Protein 4PN8 (pdb70)

Sequence (299 aa):
GKIEQILQKIEKILQKIEWILQKIEQILQGGKIEQILQKIEKILQKIEWILQKIEQILQGGKIEQILQKIEKILQKIEWILQKIEQILQGGKIEQILQKIEKILQKIEWILQKIEQILQGGKIEQILQKIEKILQQKIEWWILQKIEQILQGGKIEQILQKIEKILQKIEWILQKIEQILQGGKIEQILQKIEKILQKIEWILQKIEQILQGGKIEQILQKIEKILQKIEWILQKIEQILQGGKIEQILQKIEKILQKIEWILQKIEQILQGKIEQILQKIEKILQKIEWILQKIEQILQG

Structure (mmCIF, N/CA/C/O backbone):
data_4PN8
#
_entry.id   4PN8
#
_cell.length_a   57.500
_cell.length_b   55.580
_cell.length_c   61.400
_cell.angle_alpha   90.00
_cell.angle_beta   106.74
_cell.angle_gamma   90.00
#
_symmetry.space_group_name_H-M   'P 1 21 1'
#
loop_
_entity.id
_entity.type
_entity.pdbx_description
1 polymer CC-Pent
2 water water
#
loop_
_atom_site.group_PDB
_atom_site.id
_atom_site.type_symbol
_atom_site.label_atom_id
_atom_site.label_alt_id
_atom_site.label_comp_id
_atom_site.label_asym_id
_atom_site.label_entity_id
_atom_site.label_seq_id
_atom_site.pdbx_PDB_ins_code
_atom_site.Cartn_x
_atom_site.Cartn_y
_atom_site.Cartn_z
_atom_site.occupancy
_atom_site.B_iso_or_equiv
_atom_site.auth_seq_id
_atom_site.auth_comp_id
_atom_site.auth_asym_id
_atom_site.auth_atom_id
_atom_site.pdbx_PDB_model_num
ATOM 4 N N . GLY A 1 2 ? 31.464 8.860 56.742 1.00 27.44 1 GLY A N 1
ATOM 5 C CA . GLY A 1 2 ? 32.230 10.030 57.140 1.00 23.35 1 GLY A CA 1
ATOM 6 C C . GLY A 1 2 ? 31.853 10.473 58.543 1.00 27.39 1 GLY A C 1
ATOM 7 O O . GLY A 1 2 ? 32.722 10.677 59.401 1.00 25.61 1 GLY A O 1
ATOM 8 N N . LYS A 1 3 ? 30.550 10.622 58.767 1.00 21.68 2 LYS A N 1
ATOM 9 C CA . LYS A 1 3 ? 30.015 10.984 60.073 1.00 25.46 2 LYS A CA 1
ATOM 10 C C . LYS A 1 3 ? 30.347 9.910 61.112 1.00 25.12 2 LYS A C 1
ATOM 11 O O . LYS A 1 3 ? 30.658 10.224 62.257 1.00 20.38 2 LYS A O 1
ATOM 17 N N . ILE A 1 4 ? 30.286 8.646 60.706 1.00 21.69 3 ILE A N 1
ATOM 18 C CA . ILE A 1 4 ? 30.628 7.541 61.604 1.00 22.05 3 ILE A CA 1
ATOM 19 C C . ILE A 1 4 ? 32.067 7.663 62.102 1.00 21.96 3 ILE A C 1
ATOM 20 O O . ILE A 1 4 ? 32.325 7.538 63.308 1.00 19.86 3 ILE A O 1
ATOM 25 N N . GLU A 1 5 ? 32.999 7.931 61.190 1.00 21.37 4 GLU A N 1
ATOM 26 C CA . GLU A 1 5 ? 34.392 8.146 61.579 1.00 24.51 4 GLU A CA 1
ATOM 27 C C . GLU A 1 5 ? 34.511 9.290 62.574 1.00 22.08 4 GLU A C 1
ATOM 28 O O . GLU A 1 5 ? 35.242 9.188 63.557 1.00 22.58 4 GLU A O 1
ATOM 34 N N . GLN A 1 6 ? 33.804 10.384 62.312 1.00 23.06 5 GLN A N 1
ATOM 35 C CA . GLN A 1 6 ? 33.873 11.546 63.192 1.00 25.64 5 GLN A CA 1
ATOM 36 C C . GLN A 1 6 ? 33.338 11.214 64.584 1.00 22.81 5 GLN A C 1
ATOM 37 O O . GLN A 1 6 ? 33.925 11.608 65.589 1.00 21.39 5 GLN A O 1
ATOM 43 N N . ILE A 1 7 ? 32.220 10.498 64.645 1.00 16.59 6 ILE A N 1
ATOM 44 C CA . ILE A 1 7 ? 31.661 10.117 65.932 1.00 16.64 6 ILE A CA 1
ATOM 45 C C . ILE A 1 7 ? 32.602 9.174 66.697 1.00 18.21 6 ILE A C 1
ATOM 46 O O . ILE A 1 7 ? 32.799 9.326 67.903 1.00 16.96 6 ILE A O 1
ATOM 51 N N . LEU A 1 8 ? 33.198 8.209 66.002 1.00 14.24 7 LEU A N 1
ATOM 52 C CA . LEU A 1 8 ? 34.127 7.295 66.651 1.00 16.81 7 LEU A CA 1
ATOM 53 C C . LEU A 1 8 ? 35.358 8.022 67.184 1.00 19.06 7 LEU A C 1
ATOM 54 O O . LEU A 1 8 ? 35.880 7.666 68.237 1.00 19.29 7 LEU A O 1
ATOM 59 N N . GLN A 1 9 ? 35.835 9.034 66.458 1.00 16.20 8 GLN A N 1
ATOM 60 C CA . GLN A 1 9 ? 37.001 9.788 66.929 1.00 19.38 8 GLN A CA 1
ATOM 61 C C . GLN A 1 9 ? 36.678 10.623 68.181 1.00 17.43 8 GLN A C 1
ATOM 62 O O . GLN A 1 9 ? 37.537 10.814 69.030 1.00 17.68 8 GLN A O 1
ATOM 68 N N . LYS A 1 10 ? 35.439 11.102 68.293 1.00 17.00 9 LYS A N 1
ATOM 69 C CA . LYS A 1 10 ? 34.984 11.777 69.509 1.00 19.63 9 LYS A CA 1
ATOM 70 C C . LYS A 1 10 ? 34.899 10.798 70.690 1.00 19.43 9 LYS A C 1
ATOM 71 O O . LYS A 1 10 ? 35.290 11.125 71.811 1.00 16.46 9 LYS A O 1
ATOM 77 N N . ILE A 1 11 ? 34.386 9.598 70.429 1.00 15.75 10 ILE A N 1
ATOM 78 C CA . ILE A 1 11 ? 34.328 8.554 71.446 1.00 15.40 10 ILE A CA 1
ATOM 79 C C . ILE A 1 11 ? 35.745 8.215 71.932 1.00 15.08 10 ILE A C 1
ATOM 80 O O . ILE A 1 11 ? 35.999 8.139 73.138 1.00 13.01 10 ILE A O 1
ATOM 85 N N . GLU A 1 12 ? 36.670 8.027 70.989 1.00 17.73 11 GLU A N 1
ATOM 86 C CA . GLU A 1 12 ? 38.055 7.732 71.336 1.00 16.18 11 GLU A CA 1
ATOM 87 C C . GLU A 1 12 ? 38.640 8.816 72.230 1.00 17.09 11 GLU A C 1
ATOM 88 O O . GLU A 1 12 ? 39.354 8.512 73.189 1.00 15.69 11 GLU A O 1
ATOM 94 N N . LYS A 1 13 ? 38.332 10.076 71.914 1.00 17.41 12 LYS A N 1
ATOM 95 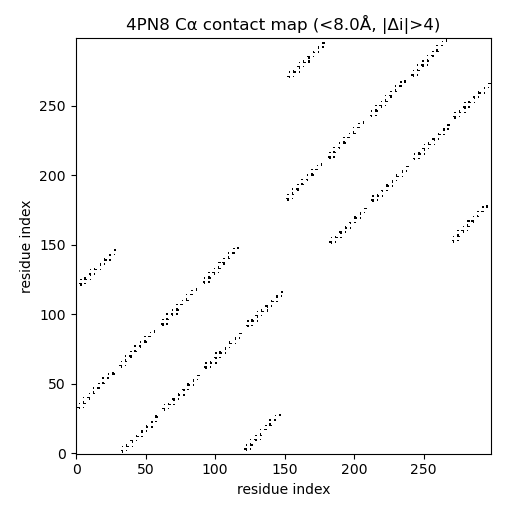C CA . LYS A 1 13 ? 38.813 11.213 72.694 1.00 19.31 12 LYS A CA 1
ATOM 96 C C . LYS A 1 13 ? 38.266 11.219 74.125 1.00 17.61 12 LYS A C 1
ATOM 97 O O . LYS A 1 13 ? 39.022 11.470 75.071 1.00 19.98 12 LYS A O 1
ATOM 103 N N . ILE A 1 14 ? 36.972 10.938 74.289 1.00 13.13 13 ILE A N 1
ATOM 104 C CA . ILE A 1 14 ? 36.367 10.921 75.631 1.00 12.35 13 ILE A CA 1
ATOM 105 C C . ILE A 1 14 ? 36.966 9.791 76.451 1.00 10.41 13 ILE A C 1
ATOM 106 O O . ILE A 1 14 ? 37.220 9.958 77.646 1.00 13.47 13 ILE A O 1
ATOM 111 N N . LEU A 1 15 ? 37.172 8.635 75.810 1.00 10.88 14 LEU A N 1
ATOM 112 C CA . LEU A 1 15 ? 37.795 7.478 76.455 1.00 12.16 14 LEU A CA 1
ATOM 113 C C . LEU A 1 15 ? 39.210 7.813 76.934 1.00 13.44 14 LEU A C 1
ATOM 114 O O . LEU A 1 15 ? 39.602 7.440 78.049 1.00 13.43 14 LEU A O 1
ATOM 119 N N . GLN A 1 16 ? 39.963 8.536 76.105 1.00 14.48 15 GLN A N 1
ATOM 120 C CA . GLN A 1 16 ? 41.271 9.063 76.503 1.00 17.35 15 GLN A CA 1
ATOM 121 C C . GLN A 1 16 ? 41.147 9.941 77.748 1.00 11.81 15 GLN A C 1
ATOM 122 O O . GLN A 1 16 ? 41.890 9.758 78.708 1.00 16.51 15 GLN A O 1
ATOM 128 N N . LYS A 1 17 ? 40.189 10.864 77.748 1.00 13.62 16 LYS A N 1
ATOM 129 C CA . LYS A 1 17 ? 39.932 11.673 78.948 1.00 20.05 16 LYS A CA 1
ATOM 130 C C . LYS A 1 17 ? 39.576 10.826 80.174 1.00 19.27 16 LYS A C 1
ATOM 131 O O . LYS A 1 17 ? 40.071 11.080 81.281 1.00 13.53 16 LYS A O 1
ATOM 137 N N . ILE A 1 18 ? 38.683 9.852 79.981 1.00 16.36 17 ILE A N 1
ATOM 138 C CA . ILE A 1 18 ? 38.306 8.917 81.047 1.00 12.52 17 ILE A CA 1
ATOM 139 C C . ILE A 1 18 ? 39.524 8.173 81.615 1.00 12.73 17 ILE A C 1
ATOM 140 O O . ILE A 1 18 ? 39.668 8.023 82.827 1.00 12.78 17 ILE A O 1
ATOM 145 N N . GLU A 1 19 ? 40.414 7.725 80.742 1.00 9.97 18 GLU A N 1
ATOM 146 C CA . GLU A 1 19 ? 41.588 6.982 81.186 1.00 12.18 18 GLU A CA 1
ATOM 147 C C . GLU A 1 19 ? 42.501 7.829 82.067 1.00 17.02 18 GLU A C 1
ATOM 148 O O . GLU A 1 19 ? 43.031 7.339 83.053 1.00 13.24 18 GLU A O 1
ATOM 154 N N . TRP A 1 20 ? 42.682 9.092 81.698 1.00 15.61 19 TRP A N 1
ATOM 155 C CA . TRP A 1 20 ? 43.495 10.025 82.483 1.00 15.62 19 TRP A CA 1
ATOM 156 C C . TRP A 1 20 ? 42.900 10.263 83.865 1.00 14.20 19 TRP A C 1
ATOM 157 O O . TRP A 1 20 ? 43.613 10.284 84.866 1.00 14.68 19 TRP A O 1
ATOM 168 N N . ILE A 1 21 ? 41.593 10.468 83.925 1.00 12.66 20 ILE A N 1
ATOM 169 C CA . ILE A 1 21 ? 40.946 10.649 85.211 1.00 13.98 20 ILE A CA 1
ATOM 170 C C . ILE A 1 21 ? 41.164 9.407 86.068 1.00 13.26 20 ILE A C 1
ATOM 171 O O . ILE A 1 21 ? 41.484 9.518 87.250 1.00 13.32 20 ILE A O 1
ATOM 176 N N . LEU A 1 22 ? 41.002 8.227 85.466 1.00 15.05 21 LEU A N 1
ATOM 177 C CA . LEU A 1 22 ? 41.129 6.970 86.194 1.00 13.39 21 LEU A CA 1
ATOM 178 C C . LEU A 1 22 ? 42.539 6.791 86.710 1.00 14.34 21 LEU A C 1
ATOM 179 O O . LEU A 1 22 ? 42.739 6.289 87.830 1.00 18.30 21 LEU A O 1
ATOM 184 N N . GLN A 1 23 ? 43.518 7.214 85.910 1.00 16.20 22 GLN A N 1
ATOM 185 C CA . GLN A 1 23 ? 44.910 7.187 86.348 1.00 19.99 22 GLN A CA 1
ATOM 186 C C . GLN A 1 23 ? 45.121 8.064 87.573 1.00 17.72 22 GLN A C 1
ATOM 187 O O . GLN A 1 23 ? 45.818 7.676 88.495 1.00 18.79 22 GLN A O 1
ATOM 193 N N . LYS A 1 24 ? 44.502 9.239 87.597 1.00 16.90 23 LYS A N 1
ATOM 194 C CA . LYS A 1 24 ? 44.633 10.115 88.759 1.00 15.60 23 LYS A CA 1
ATOM 195 C C . LYS A 1 24 ? 43.963 9.503 89.990 1.00 19.40 23 LYS A C 1
ATOM 196 O O . LYS A 1 24 ? 44.523 9.509 91.093 1.00 21.41 23 LYS A O 1
ATOM 202 N N . ILE A 1 25 ? 42.764 8.965 89.795 1.00 12.81 24 ILE A N 1
ATOM 203 C CA . ILE A 1 25 ? 42.018 8.328 90.873 1.00 14.11 24 ILE A CA 1
ATOM 204 C C . ILE A 1 25 ? 42.811 7.181 91.482 1.00 16.34 24 ILE A C 1
ATOM 205 O O . ILE A 1 25 ? 42.892 7.033 92.707 1.00 16.51 24 ILE A O 1
ATOM 210 N N . GLU A 1 26 ? 43.409 6.371 90.620 1.00 15.85 25 GLU A N 1
ATOM 211 C CA . GLU A 1 26 ? 44.185 5.242 91.087 1.00 18.06 25 GLU A CA 1
ATOM 212 C C . GLU A 1 26 ? 45.367 5.732 91.918 1.00 25.20 25 GLU A C 1
ATOM 213 O O . GLU A 1 26 ? 45.681 5.157 92.963 1.00 27.06 25 GLU A O 1
ATOM 219 N N . GLN A 1 27 ? 46.006 6.810 91.474 1.00 21.63 26 GLN A N 1
ATOM 220 C CA . GLN A 1 27 ? 47.127 7.373 92.227 1.00 24.85 26 GLN A CA 1
ATOM 221 C C . GLN A 1 27 ? 46.689 7.937 93.568 1.00 26.31 26 GLN A C 1
ATOM 222 O O . GLN A 1 27 ? 47.390 7.773 94.564 1.00 27.14 26 GLN A O 1
ATOM 228 N N . ILE A 1 28 ? 45.542 8.611 93.593 1.00 23.40 27 ILE A N 1
ATOM 229 C CA . ILE A 1 28 ? 44.985 9.122 94.845 1.00 21.73 27 ILE A CA 1
ATOM 230 C C . ILE A 1 28 ? 44.749 7.979 95.833 1.00 28.44 27 ILE A C 1
ATOM 231 O O . ILE A 1 28 ? 45.022 8.122 97.025 1.00 24.19 27 ILE A O 1
ATOM 236 N N . LEU A 1 29 ? 44.235 6.851 95.338 1.00 22.25 28 LEU A N 1
ATOM 237 C CA . LEU A 1 29 ? 43.893 5.714 96.196 1.00 26.31 28 LEU A CA 1
ATOM 238 C C . LEU A 1 29 ? 45.130 4.961 96.682 1.00 31.46 28 LEU A C 1
ATOM 239 O O . LEU A 1 29 ? 45.168 4.487 97.808 1.00 37.35 28 LEU A O 1
ATOM 244 N N . GLN A 1 30 ? 46.139 4.846 95.829 1.00 30.90 29 GLN A N 1
ATOM 245 C CA . GLN A 1 30 ? 47.293 4.027 96.163 1.00 40.63 29 GLN A CA 1
ATOM 246 C C . GLN A 1 30 ? 48.256 4.730 97.128 1.00 47.18 29 GLN A C 1
ATOM 247 O O . GLN A 1 30 ? 49.023 4.069 97.837 1.00 48.98 29 GLN A O 1
ATOM 253 N N . GLY A 1 31 ? 48.202 6.061 97.167 1.00 35.82 30 GLY A N 1
ATOM 254 C CA . GLY A 1 31 ? 49.149 6.839 97.943 1.00 39.55 30 GLY A CA 1
ATOM 255 C C . GLY A 1 31 ? 48.761 6.951 99.402 1.00 42.58 30 GLY A C 1
ATOM 256 O O . GLY A 1 31 ? 47.582 7.085 99.727 1.00 54.61 30 GLY A O 1
ATOM 260 N N . GLY B 1 2 ? 22.206 4.838 58.898 1.00 25.37 1 GLY B N 1
ATOM 261 C CA . GLY B 1 2 ? 21.547 5.816 59.748 1.00 22.28 1 GLY B CA 1
ATOM 262 C C . GLY B 1 2 ? 21.382 5.334 61.180 1.00 22.89 1 GLY B C 1
ATOM 263 O O . GLY B 1 2 ? 21.640 6.079 62.130 1.00 22.46 1 GLY B O 1
ATOM 264 N N . LYS B 1 3 ? 20.948 4.090 61.354 1.00 20.05 2 LYS B N 1
ATOM 265 C CA . LYS B 1 3 ? 20.759 3.575 62.713 1.00 27.36 2 LYS B CA 1
ATOM 266 C C . LYS B 1 3 ? 22.100 3.467 63.456 1.00 23.05 2 LYS B C 1
ATOM 267 O O . LYS B 1 3 ? 22.187 3.760 64.648 1.00 18.64 2 LYS B O 1
ATOM 273 N N . ILE B 1 4 ? 23.142 3.059 62.737 1.00 22.01 3 ILE B N 1
ATOM 274 C CA . ILE B 1 4 ? 24.481 2.962 63.311 1.00 21.84 3 ILE B CA 1
ATOM 275 C C . ILE B 1 4 ? 24.956 4.308 63.855 1.00 21.71 3 ILE B C 1
ATOM 276 O O . ILE B 1 4 ? 25.456 4.387 64.984 1.00 17.77 3 ILE B O 1
ATOM 281 N N . GLU B 1 5 ? 24.797 5.369 63.060 1.00 21.94 4 GLU B N 1
ATOM 282 C CA . GLU B 1 5 ? 25.154 6.710 63.512 1.00 19.74 4 GLU B CA 1
ATOM 283 C C . GLU B 1 5 ? 24.392 7.091 64.765 1.00 22.63 4 GLU B C 1
ATOM 284 O O . GLU B 1 5 ? 24.945 7.734 65.652 1.00 21.63 4 GLU B O 1
ATOM 290 N N . GLN B 1 6 ? 23.118 6.711 64.829 1.00 17.69 5 GLN B N 1
ATOM 291 C CA . GLN B 1 6 ? 22.275 7.069 65.962 1.00 25.42 5 GLN B CA 1
ATOM 292 C C . GLN B 1 6 ? 22.733 6.387 67.242 1.00 21.53 5 GLN B C 1
ATOM 293 O O . GLN B 1 6 ? 22.769 7.007 68.310 1.00 19.51 5 GLN B O 1
ATOM 299 N N . ILE B 1 7 ? 23.045 5.098 67.151 1.00 14.28 6 ILE B N 1
ATOM 300 C CA . ILE B 1 7 ? 23.517 4.384 68.329 1.00 13.14 6 ILE B CA 1
ATOM 301 C C . ILE B 1 7 ? 24.877 4.918 68.786 1.00 14.61 6 ILE B C 1
ATOM 302 O O . ILE B 1 7 ? 25.132 5.025 69.988 1.00 16.07 6 ILE B O 1
ATOM 307 N N . LEU B 1 8 ? 25.758 5.230 67.834 1.00 15.62 7 LEU B N 1
ATOM 308 C CA . LEU B 1 8 ? 27.070 5.791 68.174 1.00 15.99 7 LEU B CA 1
ATOM 309 C C . LEU B 1 8 ? 26.938 7.142 68.902 1.00 15.42 7 LEU B C 1
ATOM 310 O O . LEU B 1 8 ? 27.665 7.420 69.869 1.00 15.02 7 LEU B O 1
ATOM 315 N N . GLN B 1 9 ? 26.006 7.976 68.453 1.00 19.10 8 GLN B N 1
ATOM 316 C CA . GLN B 1 9 ? 25.792 9.270 69.105 1.00 19.05 8 GLN B CA 1
ATOM 317 C C . GLN B 1 9 ? 25.224 9.086 70.510 1.00 17.04 8 GLN B C 1
ATOM 318 O O . GLN B 1 9 ? 25.537 9.850 71.416 1.00 21.14 8 GLN B O 1
ATOM 324 N N . LYS B 1 10 ? 24.405 8.062 70.704 1.00 14.35 9 LYS B N 1
ATOM 325 C CA . LYS B 1 10 ? 23.939 7.727 72.045 1.00 15.08 9 LYS B CA 1
ATOM 326 C C . LYS B 1 10 ? 25.093 7.243 72.918 1.00 17.92 9 LYS B C 1
ATOM 327 O O . LYS B 1 10 ? 25.163 7.546 74.119 1.00 15.03 9 LYS B O 1
ATOM 333 N N . ILE B 1 11 ? 25.985 6.463 72.314 1.00 14.76 10 ILE B N 1
ATOM 334 C CA . ILE B 1 11 ? 27.134 5.950 73.030 1.00 12.86 10 ILE B CA 1
ATOM 335 C C . ILE B 1 11 ? 28.030 7.123 73.429 1.00 16.87 10 ILE B C 1
ATOM 336 O O . ILE B 1 11 ? 28.508 7.194 74.568 1.00 15.62 10 ILE B O 1
ATOM 341 N N . GLU B 1 12 ? 28.226 8.058 72.505 1.00 16.13 11 GLU B N 1
ATOM 342 C CA . GLU B 1 12 ? 29.038 9.242 72.783 1.00 15.39 11 GLU B CA 1
ATOM 343 C C . GLU B 1 12 ? 28.478 10.024 73.972 1.00 17.47 11 GLU B C 1
ATOM 344 O O . GLU B 1 12 ? 29.227 10.440 74.856 1.00 14.40 11 GLU B O 1
ATOM 350 N N . LYS B 1 13 ? 27.161 10.212 74.001 1.00 16.83 12 LYS B N 1
ATOM 351 C CA . LYS B 1 13 ? 26.537 10.981 75.074 1.00 19.21 12 LYS B CA 1
ATOM 352 C C . LYS B 1 13 ? 26.644 10.274 76.411 1.00 16.32 12 LYS B C 1
ATOM 353 O O . LYS B 1 13 ? 26.800 10.914 77.446 1.00 12.56 12 LYS B O 1
ATOM 359 N N . ILE B 1 14 ? 26.514 8.955 76.418 1.00 12.98 13 ILE B N 1
ATOM 360 C CA . ILE B 1 14 ? 26.658 8.245 77.678 1.00 11.95 13 ILE B CA 1
ATOM 361 C C . ILE B 1 14 ? 28.085 8.359 78.207 1.00 11.85 13 ILE B C 1
ATOM 362 O O . ILE B 1 14 ? 28.287 8.537 79.409 1.00 10.17 13 ILE B O 1
ATOM 367 N N . LEU B 1 15 ? 29.072 8.234 77.321 1.00 10.82 14 LEU B N 1
ATOM 368 C CA . LEU B 1 15 ? 30.466 8.395 77.730 1.00 11.20 14 LEU B CA 1
ATOM 369 C C . LEU B 1 15 ? 30.761 9.811 78.257 1.00 11.25 14 LEU B C 1
ATOM 370 O O . LEU B 1 15 ? 31.527 9.977 79.210 1.00 11.92 14 LEU B O 1
ATOM 375 N N . GLN B 1 16 ? 30.154 10.832 77.656 1.00 11.16 15 GLN B N 1
ATOM 376 C CA . GLN B 1 16 ? 30.296 12.201 78.193 1.00 15.52 15 GLN B CA 1
ATOM 377 C C . GLN B 1 16 ? 29.812 12.300 79.635 1.00 11.29 15 GLN B C 1
ATOM 378 O O . GLN B 1 16 ? 30.429 12.979 80.450 1.00 13.97 15 GLN B O 1
ATOM 384 N N . LYS B 1 17 ? 28.688 11.643 79.932 1.00 11.32 16 LYS B N 1
ATOM 385 C CA . LYS B 1 17 ? 28.112 11.650 81.272 1.00 15.37 16 LYS B CA 1
ATOM 386 C C . LYS B 1 17 ? 28.958 10.854 82.245 1.00 13.73 16 LYS B C 1
ATOM 387 O O . LYS B 1 17 ? 29.059 11.207 83.434 1.00 15.47 16 LYS B O 1
ATOM 393 N N . ILE B 1 18 ? 29.522 9.751 81.759 1.00 10.46 17 ILE B N 1
ATOM 394 C CA . ILE B 1 18 ? 30.438 8.947 82.565 1.00 10.01 17 ILE B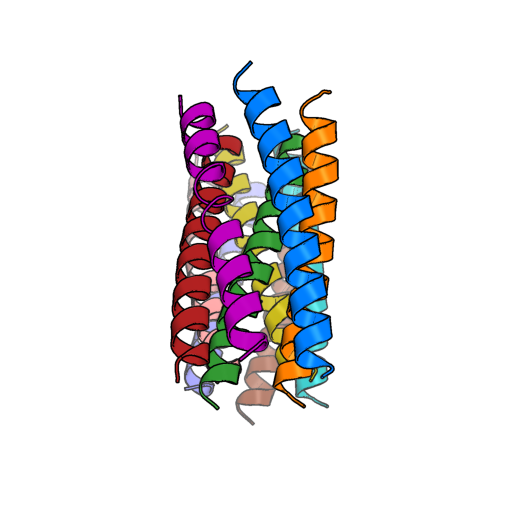 CA 1
ATOM 395 C C . ILE B 1 18 ? 31.675 9.772 82.904 1.00 10.99 17 ILE B C 1
ATOM 396 O O . ILE B 1 18 ? 32.101 9.827 84.056 1.00 13.02 17 ILE B O 1
ATOM 401 N N . GLU B 1 19 ? 32.246 10.437 81.907 1.00 13.16 18 GLU B N 1
ATOM 402 C CA . GLU B 1 19 ? 33.428 11.253 82.161 1.00 10.22 18 GLU B CA 1
ATOM 403 C C . GLU B 1 19 ? 33.142 12.299 83.249 1.00 15.83 18 GLU B C 1
ATOM 404 O O . GLU B 1 19 ? 33.935 12.487 84.169 1.00 13.75 18 GLU B O 1
ATOM 410 N N . TRP B 1 20 ? 31.990 12.949 83.163 1.00 15.32 19 TRP B N 1
ATOM 411 C CA . TRP B 1 20 ? 31.619 13.963 84.146 1.00 13.87 19 TRP B CA 1
ATOM 412 C C . TRP B 1 20 ? 31.487 13.379 85.562 1.00 15.97 19 TRP B C 1
ATOM 413 O O . TRP B 1 20 ? 32.052 13.918 86.518 1.00 15.56 19 TRP B O 1
ATOM 424 N N . ILE B 1 21 ? 30.766 12.273 85.707 1.00 11.21 20 ILE B N 1
ATOM 425 C CA . ILE B 1 21 ? 30.679 11.613 87.016 1.00 14.10 20 ILE B CA 1
ATOM 426 C C . ILE B 1 21 ? 32.085 11.313 87.554 1.00 14.96 20 ILE B C 1
ATOM 427 O O . ILE B 1 21 ? 32.361 11.516 88.747 1.00 14.91 20 ILE B O 1
ATOM 432 N N . LEU B 1 22 ? 32.986 10.860 86.682 1.00 14.54 21 LEU B N 1
ATOM 433 C CA . LEU B 1 22 ? 34.344 10.499 87.123 1.00 14.00 21 LEU B CA 1
ATOM 434 C C . LEU B 1 22 ? 35.155 11.719 87.578 1.00 12.94 21 LEU B C 1
ATOM 435 O O . LEU B 1 22 ? 35.960 11.626 88.509 1.00 15.15 21 LEU B O 1
ATOM 440 N N . GLN B 1 23 ? 34.939 12.864 86.935 1.00 17.51 22 GLN B N 1
ATOM 441 C CA . GLN B 1 23 ? 35.595 14.103 87.365 1.00 16.85 22 GLN B CA 1
ATOM 442 C C . GLN B 1 23 ? 35.157 14.460 88.772 1.00 15.76 22 GLN B C 1
ATOM 443 O O . GLN B 1 23 ? 35.967 14.864 89.597 1.00 19.05 22 GLN B O 1
ATOM 449 N N . LYS B 1 24 ? 33.866 14.339 89.048 1.00 16.44 23 LYS B N 1
ATOM 450 C CA . LYS B 1 24 ? 33.369 14.651 90.384 1.00 16.85 23 LYS B CA 1
ATOM 451 C C . LYS B 1 24 ? 33.917 13.664 91.424 1.00 22.65 23 LYS B C 1
ATOM 452 O O . LYS B 1 24 ? 34.312 14.066 92.524 1.00 18.50 23 LYS B O 1
ATOM 458 N N . ILE B 1 25 ? 33.955 12.379 91.072 1.00 15.90 24 ILE B N 1
ATOM 459 C CA . ILE B 1 25 ? 34.549 11.376 91.950 1.00 14.95 24 ILE B CA 1
ATOM 460 C C . ILE B 1 25 ? 36.019 11.706 92.222 1.00 15.76 24 ILE B C 1
ATOM 461 O O . ILE B 1 25 ? 36.465 11.668 93.368 1.00 16.72 24 ILE B O 1
ATOM 466 N N . GLU B 1 26 ? 36.765 12.047 91.175 1.00 18.28 25 GLU B N 1
ATOM 467 C CA . GLU B 1 26 ? 38.160 12.447 91.348 1.00 18.34 25 GLU B CA 1
ATOM 468 C C . GLU B 1 26 ? 38.274 13.601 92.351 1.00 23.12 25 GLU B C 1
ATOM 469 O O . GLU B 1 26 ? 39.163 13.606 93.197 1.00 20.11 25 GLU B O 1
ATOM 475 N N . GLN B 1 27 ? 37.366 14.570 92.256 1.00 17.61 26 GLN B N 1
ATOM 476 C CA . GLN B 1 27 ? 37.377 15.707 93.174 1.00 23.15 26 GLN B CA 1
ATOM 477 C C . GLN B 1 27 ? 37.005 15.322 94.604 1.00 25.29 26 GLN B C 1
ATOM 478 O O . GLN B 1 27 ? 37.609 15.819 95.557 1.00 30.56 26 GLN B O 1
ATOM 484 N N . ILE B 1 28 ? 36.013 14.444 94.756 1.00 19.22 27 ILE B N 1
ATOM 485 C CA . ILE B 1 28 ? 35.584 13.989 96.076 1.00 24.39 27 ILE B CA 1
ATOM 486 C C . ILE B 1 28 ? 36.717 13.254 96.778 1.00 32.83 27 ILE B C 1
ATOM 487 O O . ILE B 1 28 ? 36.904 13.390 97.996 1.00 31.92 27 ILE B O 1
ATOM 492 N N . LEU B 1 29 ? 37.463 12.463 96.007 1.00 21.15 28 LEU B N 1
ATOM 493 C CA . LEU B 1 29 ? 38.521 11.625 96.568 1.00 25.61 28 LEU B CA 1
ATOM 494 C C . LEU B 1 29 ? 39.658 12.460 97.171 1.00 34.36 28 LEU B C 1
ATOM 495 O O . LEU B 1 29 ? 40.276 12.035 98.148 1.00 33.20 28 LEU B O 1
ATOM 500 N N . GLN B 1 30 ? 39.918 13.644 96.607 1.00 33.68 29 GLN B N 1
ATOM 501 C CA . GLN B 1 30 ? 40.848 14.606 97.219 1.00 37.22 29 GLN B CA 1
ATOM 502 C C . GLN B 1 30 ? 40.114 15.593 98.121 1.00 43.47 29 GLN B C 1
ATOM 503 O O . GLN B 1 30 ? 40.355 16.805 98.055 1.00 51.31 29 GLN B O 1
ATOM 509 N N . GLY B 1 31 ? 39.220 15.080 98.960 1.00 43.72 30 GLY B N 1
ATOM 510 C CA . GLY B 1 31 ? 38.404 15.931 99.808 1.00 40.67 30 GLY B CA 1
ATOM 511 C C . GLY B 1 31 ? 37.124 16.351 99.109 1.00 43.60 30 GLY B C 1
ATOM 512 O O . GLY B 1 31 ? 37.143 17.195 98.210 1.00 41.49 30 GLY B O 1
ATOM 516 N N . GLY C 1 2 ? 23.539 -5.341 60.002 1.00 22.57 1 GLY C N 1
ATOM 517 C CA . GLY C 1 2 ? 22.572 -5.833 60.971 1.00 22.75 1 GLY C CA 1
ATOM 518 C C . GLY C 1 2 ? 23.251 -6.315 62.239 1.00 23.50 1 GLY C C 1
ATOM 519 O O . GLY C 1 2 ? 22.844 -5.952 63.339 1.00 20.28 1 GLY C O 1
ATOM 520 N N . LYS C 1 3 ? 24.310 -7.102 62.084 1.00 19.48 2 LYS C N 1
ATOM 521 C CA . LYS C 1 3 ? 25.079 -7.577 63.234 1.00 24.41 2 LYS C CA 1
ATOM 522 C C . LYS C 1 3 ? 25.819 -6.427 63.930 1.00 22.27 2 LYS C C 1
ATOM 523 O O . LYS C 1 3 ? 25.877 -6.375 65.162 1.00 17.63 2 LYS C O 1
ATOM 529 N N . ILE C 1 4 ? 26.383 -5.512 63.144 1.00 17.35 3 ILE C N 1
ATOM 530 C CA . ILE C 1 4 ? 27.067 -4.346 63.709 1.00 17.89 3 ILE C CA 1
ATOM 531 C C . ILE C 1 4 ? 26.123 -3.565 64.637 1.00 15.80 3 ILE C C 1
ATOM 532 O O . ILE C 1 4 ? 26.483 -3.234 65.769 1.00 15.32 3 ILE C O 1
ATOM 537 N N . GLU C 1 5 ? 24.908 -3.298 64.163 1.00 16.95 4 GLU C N 1
ATOM 538 C CA . GLU C 1 5 ? 23.888 -2.616 64.957 1.00 18.92 4 GLU C CA 1
ATOM 539 C C . GLU C 1 5 ? 23.582 -3.340 66.256 1.00 17.20 4 GLU C C 1
ATOM 540 O O . GLU C 1 5 ? 23.387 -2.700 67.283 1.00 21.56 4 GLU C O 1
ATOM 546 N N . GLN C 1 6 ? 23.495 -4.668 66.212 1.00 18.51 5 GLN C N 1
ATOM 547 C CA . GLN C 1 6 ? 23.144 -5.442 67.407 1.00 18.61 5 GLN C CA 1
ATOM 548 C C . GLN C 1 6 ? 24.248 -5.362 68.447 1.00 20.38 5 GLN C C 1
ATOM 549 O O . GLN C 1 6 ? 23.983 -5.223 69.641 1.00 16.50 5 GLN C O 1
ATOM 555 N N . ILE C 1 7 ? 25.494 -5.440 67.996 1.00 14.25 6 ILE C N 1
ATOM 556 C CA . ILE C 1 7 ? 26.614 -5.359 68.913 1.00 13.69 6 ILE C CA 1
ATOM 557 C C . ILE C 1 7 ? 26.693 -3.969 69.532 1.00 17.01 6 ILE C C 1
ATOM 558 O O . ILE C 1 7 ? 26.922 -3.824 70.737 1.00 14.30 6 ILE C O 1
ATOM 563 N N . LEU C 1 8 ? 26.537 -2.950 68.692 1.00 14.78 7 LEU C N 1
ATOM 564 C CA . LEU C 1 8 ? 26.516 -1.567 69.159 1.00 13.16 7 LEU C CA 1
ATOM 565 C C . LEU C 1 8 ? 25.432 -1.363 70.218 1.00 15.31 7 LEU C C 1
ATOM 566 O O . LEU C 1 8 ? 25.658 -0.670 71.197 1.00 12.72 7 LEU C O 1
ATOM 571 N N . GLN C 1 9 ? 24.256 -1.957 70.022 1.00 17.70 8 GLN C N 1
ATOM 572 C CA . GLN C 1 9 ? 23.167 -1.801 70.992 1.00 17.51 8 GLN C CA 1
ATOM 573 C C . GLN C 1 9 ? 23.497 -2.482 72.302 1.00 19.93 8 GLN C C 1
ATOM 574 O O . GLN C 1 9 ? 23.133 -1.991 73.375 1.00 17.26 8 GLN C O 1
ATOM 580 N N . LYS C 1 10 ? 24.173 -3.625 72.227 1.00 16.88 9 LYS C N 1
ATOM 581 C CA . LYS C 1 10 ? 24.646 -4.273 73.436 1.00 19.44 9 LYS C CA 1
ATOM 582 C C . LYS C 1 10 ? 25.679 -3.398 74.136 1.00 18.38 9 LYS C C 1
ATOM 583 O O . LYS C 1 10 ? 25.697 -3.306 75.363 1.00 14.18 9 LYS C O 1
ATOM 589 N N . ILE C 1 11 ? 26.539 -2.760 73.347 1.00 13.69 10 ILE C N 1
ATOM 590 C CA . ILE C 1 11 ? 27.546 -1.867 73.894 1.00 13.29 10 ILE C CA 1
ATOM 591 C C . ILE C 1 11 ? 26.859 -0.684 74.574 1.00 15.54 10 ILE C C 1
ATOM 592 O O . ILE C 1 11 ? 27.232 -0.301 75.684 1.00 13.38 10 ILE C O 1
ATOM 597 N N . GLU C 1 12 ? 25.835 -0.132 73.923 1.00 12.87 11 GLU C N 1
ATOM 598 C CA . GLU C 1 12 ? 25.085 0.986 74.496 1.00 14.81 11 GLU C CA 1
ATOM 599 C C . GLU C 1 12 ? 24.484 0.613 75.847 1.00 15.94 11 GLU C C 1
ATOM 600 O O . GLU C 1 12 ? 24.563 1.388 76.801 1.00 13.54 11 GLU C O 1
ATOM 606 N N . LYS C 1 13 ? 23.901 -0.581 75.931 1.00 13.44 12 LYS C N 1
ATOM 607 C CA . LYS C 1 13 ? 23.265 -1.037 77.166 1.00 19.03 12 LYS C CA 1
ATOM 608 C C . LYS C 1 13 ? 24.265 -1.274 78.302 1.00 15.92 12 LYS C C 1
ATOM 609 O O . LYS C 1 13 ? 23.965 -0.993 79.461 1.00 12.21 12 LYS C O 1
ATOM 615 N N . ILE C 1 14 ? 25.446 -1.796 77.978 1.00 10.92 13 ILE C N 1
ATOM 616 C CA . ILE C 1 14 ? 26.485 -1.950 78.977 1.00 15.09 13 ILE C CA 1
ATOM 617 C C . ILE C 1 14 ? 26.913 -0.591 79.533 1.00 15.36 13 ILE C C 1
ATOM 618 O O . ILE C 1 14 ? 27.066 -0.441 80.743 1.00 12.88 13 ILE C O 1
ATOM 623 N N . LEU C 1 15 ? 27.102 0.396 78.658 1.00 14.35 14 LEU C N 1
ATOM 624 C CA . LEU C 1 15 ? 27.479 1.739 79.126 1.00 13.23 14 LEU C CA 1
ATOM 625 C C . LEU C 1 15 ? 26.390 2.406 79.992 1.00 11.97 14 LEU C C 1
ATOM 626 O O . LEU C 1 15 ? 26.705 3.111 80.952 1.00 12.74 14 LEU C O 1
ATOM 631 N N . GLN C 1 16 ? 25.120 2.186 79.661 1.00 14.00 15 GLN C N 1
ATOM 632 C CA . GLN C 1 16 ? 24.032 2.713 80.478 1.00 17.49 15 GLN C CA 1
ATOM 633 C C . GLN C 1 16 ? 24.131 2.171 81.889 1.00 18.49 15 GLN C C 1
ATOM 634 O O . GLN C 1 16 ? 23.883 2.887 82.861 1.00 14.73 15 GLN C O 1
ATOM 640 N N . LYS C 1 17 ? 24.496 0.897 81.992 1.00 15.30 16 LYS C N 1
ATOM 641 C CA . LYS C 1 17 ? 24.625 0.241 83.275 1.00 13.73 16 LYS C CA 1
ATOM 642 C C . LYS C 1 17 ? 25.853 0.754 84.008 1.00 16.45 16 LYS C C 1
ATOM 643 O O . LYS C 1 17 ? 25.803 0.999 85.212 1.00 14.05 16 LYS C O 1
ATOM 649 N N . ILE C 1 18 ? 26.952 0.931 83.279 1.00 14.20 17 ILE C N 1
ATOM 650 C CA . ILE C 1 18 ? 28.137 1.546 83.857 1.00 12.06 17 ILE C CA 1
ATOM 651 C C . ILE C 1 18 ? 27.830 2.951 84.385 1.00 11.38 17 ILE C C 1
ATOM 652 O O . ILE C 1 18 ? 28.222 3.288 85.494 1.00 11.56 17 ILE C O 1
ATOM 657 N N . GLU C 1 19 ? 27.138 3.764 83.597 1.00 13.51 18 GLU C N 1
ATOM 658 C CA . GLU C 1 19 ? 26.775 5.102 84.064 1.00 15.89 18 GLU C CA 1
ATOM 659 C C . GLU C 1 19 ? 25.951 4.996 85.347 1.00 16.60 18 GLU C C 1
ATOM 660 O O . GLU C 1 19 ? 26.198 5.703 86.330 1.00 15.48 18 GLU C O 1
ATOM 666 N N . TRP C 1 20 ? 24.992 4.080 85.347 1.00 14.69 19 TRP C N 1
ATOM 667 C CA . TRP C 1 20 ? 24.092 3.937 86.494 1.00 18.91 19 TRP C CA 1
ATOM 668 C C . TRP C 1 20 ? 24.805 3.496 87.778 1.00 17.74 19 TRP C C 1
ATOM 669 O O . TRP C 1 20 ? 24.542 4.045 88.838 1.00 16.55 19 TRP C O 1
ATOM 680 N N . ILE C 1 21 ? 25.718 2.530 87.685 1.00 14.88 20 ILE C N 1
ATOM 681 C CA . ILE C 1 21 ? 26.497 2.116 88.849 1.00 11.75 20 ILE C CA 1
ATOM 682 C C . ILE C 1 21 ? 27.396 3.260 89.332 1.00 16.07 20 ILE C C 1
ATOM 683 O O . ILE C 1 21 ? 27.566 3.490 90.541 1.00 18.94 20 ILE C O 1
ATOM 688 N N . LEU C 1 22 ? 27.984 3.969 88.384 1.00 14.98 21 LEU C N 1
ATOM 689 C CA . LEU C 1 22 ? 28.790 5.136 88.712 1.00 16.46 21 LEU C CA 1
ATOM 690 C C . LEU C 1 22 ? 27.991 6.216 89.456 1.00 13.97 21 LEU C C 1
ATOM 691 O O . LEU C 1 22 ? 28.521 6.830 90.379 1.00 15.81 21 LEU C O 1
ATOM 696 N N . GLN C 1 23 ? 26.745 6.459 89.043 1.00 15.36 22 GLN C N 1
ATOM 697 C CA . GLN C 1 23 ? 25.877 7.397 89.754 1.00 20.80 22 GLN C CA 1
ATOM 698 C C . GLN C 1 23 ? 25.718 6.957 91.207 1.00 19.84 22 GLN C C 1
ATOM 699 O O . GLN C 1 23 ? 25.779 7.787 92.123 1.00 19.17 22 GLN C O 1
ATOM 705 N N . LYS C 1 24 ? 25.537 5.653 91.417 1.00 18.58 23 LYS C N 1
ATOM 706 C CA . LYS C 1 24 ? 25.418 5.108 92.770 1.00 16.33 23 LYS C CA 1
ATOM 707 C C . LYS C 1 24 ? 26.727 5.227 93.559 1.00 24.39 23 LYS C C 1
ATOM 708 O O . LYS C 1 24 ? 26.712 5.532 94.748 1.00 20.80 23 LYS C O 1
ATOM 714 N N . ILE C 1 25 ? 27.860 4.981 92.903 1.00 19.36 24 ILE C N 1
ATOM 715 C CA . ILE C 1 25 ? 29.162 5.148 93.547 1.00 20.17 24 ILE C CA 1
ATOM 716 C C . ILE C 1 25 ? 29.362 6.608 93.959 1.00 25.76 24 ILE C C 1
ATOM 717 O O . ILE C 1 25 ? 29.835 6.893 95.066 1.00 25.84 24 ILE C O 1
ATOM 722 N N . GLU C 1 26 ? 28.980 7.528 93.076 1.00 18.33 25 GLU C N 1
ATOM 723 C CA . GLU C 1 26 ? 29.111 8.953 93.364 1.00 23.48 25 GLU C CA 1
ATOM 724 C C . GLU C 1 26 ? 28.276 9.339 94.600 1.00 28.14 25 GLU C C 1
ATOM 725 O O . GLU C 1 26 ? 28.725 10.114 95.444 1.00 27.45 25 GLU C O 1
ATOM 731 N N . GLN C 1 27 ? 27.075 8.781 94.722 1.00 28.49 26 GLN C N 1
ATOM 732 C CA . GLN C 1 27 ? 26.207 9.091 95.866 1.00 30.29 26 GLN C CA 1
ATOM 733 C C . GLN C 1 27 ? 26.772 8.559 97.176 1.00 29.41 26 GLN C C 1
ATOM 734 O O . GLN C 1 27 ? 26.670 9.216 98.207 1.00 39.39 26 GLN C O 1
ATOM 740 N N . ILE C 1 28 ? 27.343 7.359 97.128 1.00 23.16 27 ILE C N 1
ATOM 741 C CA . ILE C 1 28 ? 27.981 6.742 98.284 1.00 31.98 27 ILE C CA 1
ATOM 742 C C . ILE C 1 28 ? 29.123 7.614 98.809 1.00 38.38 27 ILE C C 1
ATOM 743 O O . ILE C 1 28 ? 29.166 7.939 99.999 1.00 34.55 27 ILE C O 1
ATOM 748 N N . LEU C 1 29 ? 30.028 8.011 97.916 1.00 30.99 28 LEU C N 1
ATOM 749 C CA . LEU C 1 29 ? 31.189 8.816 98.295 1.00 30.53 28 LEU C CA 1
ATOM 750 C C . LEU C 1 29 ? 30.788 10.219 98.753 1.00 32.78 28 LEU C C 1
ATOM 751 O O . LEU C 1 29 ? 31.440 10.816 99.608 1.00 33.98 28 LEU C O 1
ATOM 756 N N . GLN C 1 30 ? 29.710 10.739 98.174 1.00 39.43 29 GLN C N 1
ATOM 757 C CA . GLN C 1 30 ? 29.269 12.113 98.417 1.00 42.04 29 GLN C CA 1
ATOM 758 C C . GLN C 1 30 ? 28.641 12.299 99.803 1.00 45.28 29 GLN C C 1
ATOM 759 O O . GLN C 1 30 ? 28.648 13.401 100.359 1.00 51.07 29 GLN C O 1
ATOM 765 N N . GLY C 1 31 ? 28.106 11.218 100.361 1.00 44.80 30 GLY C N 1
ATOM 766 C CA . GLY C 1 31 ? 27.489 11.264 101.671 1.00 42.72 30 GLY C CA 1
ATOM 767 C C . GLY C 1 31 ? 27.476 9.891 102.310 1.00 50.30 30 GLY C C 1
ATOM 768 O O . GLY C 1 31 ? 26.955 9.708 103.410 1.00 65.33 30 GLY C O 1
ATOM 772 N N . GLY D 1 2 ? 33.280 -7.538 58.371 1.00 27.70 1 GLY D N 1
ATOM 773 C CA . GLY D 1 2 ? 33.491 -8.655 59.284 1.00 26.64 1 GLY D CA 1
ATOM 774 C C . GLY D 1 2 ? 34.511 -8.317 60.356 1.00 26.13 1 GLY D C 1
ATOM 775 O O . GLY D 1 2 ? 34.335 -8.648 61.531 1.00 20.20 1 GLY D O 1
ATOM 776 N N . LYS D 1 3 ? 35.580 -7.641 59.950 1.00 21.38 2 LYS D N 1
ATOM 777 C CA . LYS D 1 3 ? 36.615 -7.236 60.889 1.00 23.47 2 LYS D CA 1
ATOM 778 C C . LYS D 1 3 ? 36.088 -6.178 61.871 1.00 23.70 2 LYS D C 1
ATOM 779 O O . LYS D 1 3 ? 36.467 -6.178 63.038 1.00 17.74 2 LYS D O 1
ATOM 785 N N . ILE D 1 4 ? 35.213 -5.292 61.399 1.00 21.59 3 ILE D N 1
ATOM 786 C CA . ILE D 1 4 ? 34.554 -4.329 62.276 1.00 17.18 3 ILE D CA 1
ATOM 787 C C . ILE D 1 4 ? 33.717 -5.072 63.331 1.00 18.94 3 ILE D C 1
ATOM 788 O O . ILE D 1 4 ? 33.759 -4.726 64.508 1.00 14.92 3 ILE D O 1
ATOM 793 N N . GLU D 1 5 ? 32.973 -6.102 62.918 1.00 17.18 4 GLU D N 1
ATOM 794 C CA . GLU D 1 5 ? 32.173 -6.880 63.876 1.00 18.73 4 GLU D CA 1
ATOM 795 C C . GLU D 1 5 ? 33.043 -7.528 64.946 1.00 18.87 4 GLU D C 1
ATOM 796 O O . GLU D 1 5 ? 32.672 -7.585 66.123 1.00 17.65 4 GLU D O 1
ATOM 802 N N . GLN D 1 6 ? 34.199 -8.029 64.537 1.00 16.99 5 GLN D N 1
ATOM 803 C CA . GLN D 1 6 ? 35.098 -8.701 65.468 1.00 17.93 5 GLN D CA 1
ATOM 804 C C . GLN D 1 6 ? 35.704 -7.727 66.482 1.00 17.37 5 GLN D C 1
ATOM 805 O O . GLN D 1 6 ? 35.763 -8.034 67.673 1.00 17.00 5 GLN D O 1
ATOM 811 N N . ILE D 1 7 ? 36.163 -6.564 66.022 1.00 14.04 6 ILE D N 1
ATOM 812 C CA . ILE D 1 7 ? 36.667 -5.541 66.948 1.00 16.51 6 ILE D CA 1
ATOM 813 C C . ILE D 1 7 ? 35.546 -5.075 67.886 1.00 16.36 6 ILE D C 1
ATOM 814 O O . ILE D 1 7 ? 35.779 -4.833 69.067 1.00 15.94 6 ILE D O 1
ATOM 819 N N . LEU D 1 8 ? 34.326 -4.958 67.365 1.00 14.85 7 LEU D N 1
ATOM 820 C CA . LEU D 1 8 ? 33.217 -4.499 68.196 1.00 13.57 7 LEU D CA 1
ATOM 821 C C . LEU D 1 8 ? 32.875 -5.532 69.247 1.00 15.44 7 LEU D C 1
ATOM 822 O O . LEU D 1 8 ? 32.539 -5.184 70.378 1.00 14.59 7 LEU D O 1
ATOM 827 N N . GLN D 1 9 ? 32.942 -6.806 68.872 1.00 15.92 8 GLN D N 1
ATOM 828 C CA . GLN D 1 9 ? 32.733 -7.887 69.840 1.00 16.08 8 GLN D CA 1
ATOM 829 C C . GLN D 1 9 ? 33.782 -7.909 70.940 1.00 19.65 8 GLN D C 1
ATOM 830 O O . GLN D 1 9 ? 33.460 -8.191 72.099 1.00 20.24 8 GLN D O 1
ATOM 836 N N . LYS D 1 10 ? 35.036 -7.621 70.599 1.00 16.12 9 LYS D N 1
ATOM 837 C CA . LYS D 1 10 ? 36.068 -7.509 71.630 1.00 13.17 9 LYS D CA 1
ATOM 838 C C . LYS D 1 10 ? 35.847 -6.309 72.556 1.00 18.30 9 LYS D C 1
ATOM 839 O O . LYS D 1 10 ? 36.024 -6.407 73.776 1.00 18.71 9 LYS D O 1
ATOM 845 N N . ILE D 1 11 ? 35.436 -5.185 71.981 1.00 15.28 10 ILE D N 1
ATOM 846 C CA . ILE D 1 11 ? 35.091 -3.999 72.770 1.00 15.47 10 ILE D CA 1
ATOM 847 C C . ILE D 1 11 ? 33.939 -4.288 73.742 1.00 13.39 10 ILE D C 1
ATOM 848 O O . ILE D 1 11 ? 33.972 -3.885 74.909 1.00 11.78 10 ILE D O 1
ATOM 853 N N . GLU D 1 12 ? 32.922 -4.992 73.258 1.00 12.06 11 GLU D N 1
ATOM 854 C CA . GLU D 1 12 ? 31.783 -5.389 74.082 1.00 15.09 11 GLU D CA 1
ATOM 855 C C . GLU D 1 12 ? 32.207 -6.205 75.310 1.00 18.52 11 GLU D C 1
ATOM 856 O O . GLU D 1 12 ? 31.703 -6.000 76.420 1.00 17.72 11 GLU D O 1
ATOM 862 N N . LYS D 1 13 ? 33.137 -7.131 75.118 1.00 16.25 12 LYS D N 1
ATOM 863 C CA . LYS D 1 13 ? 33.555 -7.999 76.201 1.00 18.23 12 LYS D CA 1
ATOM 864 C C . LYS D 1 13 ? 34.403 -7.254 77.221 1.00 17.57 12 LYS D C 1
ATOM 865 O O . LYS D 1 13 ? 34.322 -7.530 78.415 1.00 16.02 12 LYS D O 1
ATOM 871 N N . ILE D 1 14 ? 35.213 -6.308 76.755 1.00 13.28 13 ILE D N 1
ATOM 872 C CA . ILE D 1 14 ? 36.012 -5.509 77.675 1.00 16.12 13 ILE D CA 1
ATOM 873 C C . ILE D 1 14 ? 35.089 -4.640 78.520 1.00 14.76 13 ILE D C 1
ATOM 874 O O . ILE D 1 14 ? 35.280 -4.517 79.738 1.00 14.75 13 ILE D O 1
ATOM 879 N N . LEU D 1 15 ? 34.093 -4.034 77.873 1.00 10.99 14 LEU D N 1
ATOM 880 C CA . LEU D 1 15 ? 33.104 -3.229 78.597 1.00 10.95 14 LEU D CA 1
ATOM 881 C C . LEU D 1 15 ? 32.331 -4.064 79.602 1.00 13.60 14 LEU D C 1
ATOM 882 O O . LEU D 1 15 ? 32.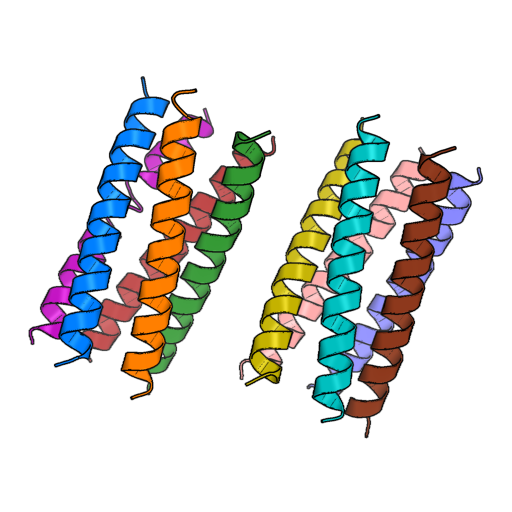005 -3.591 80.690 1.00 13.93 14 LEU D O 1
ATOM 887 N N . GLN D 1 16 ? 32.017 -5.304 79.260 1.00 11.89 15 GLN D N 1
ATOM 888 C CA . GLN D 1 16 ? 31.301 -6.125 80.243 1.00 15.98 15 GLN D CA 1
ATOM 889 C C . GLN D 1 16 ? 32.199 -6.399 81.447 1.00 13.75 15 GLN D C 1
ATOM 890 O O . GLN D 1 16 ? 31.747 -6.365 82.599 1.00 19.07 15 GLN D O 1
ATOM 896 N N . LYS D 1 17 ? 33.480 -6.637 81.188 1.00 15.21 16 LYS D N 1
ATOM 897 C CA . LYS D 1 17 ? 34.445 -6.843 82.262 1.00 13.55 16 LYS D CA 1
ATOM 898 C C . LYS D 1 17 ? 34.576 -5.609 83.140 1.00 16.58 16 LYS D C 1
ATOM 899 O O . LYS D 1 17 ? 34.661 -5.707 84.376 1.00 18.64 16 LYS D O 1
ATOM 905 N N . ILE D 1 18 ? 34.596 -4.442 82.507 1.00 13.24 17 ILE D N 1
ATOM 906 C CA . ILE D 1 18 ? 34.612 -3.189 83.257 1.00 13.90 17 ILE D CA 1
ATOM 907 C C . ILE D 1 18 ? 33.371 -3.049 84.144 1.00 12.35 17 ILE D C 1
ATOM 908 O O . ILE D 1 18 ? 33.479 -2.662 85.306 1.00 16.72 17 ILE D O 1
ATOM 913 N N . GLU D 1 19 ? 32.194 -3.366 83.602 1.00 14.01 18 GLU D N 1
ATOM 914 C CA . GLU D 1 19 ? 30.948 -3.233 84.365 1.00 11.40 18 GLU D CA 1
ATOM 915 C C . GLU D 1 19 ? 30.963 -4.158 85.576 1.00 17.53 18 GLU D C 1
ATOM 916 O O . GLU D 1 19 ? 30.500 -3.787 86.657 1.00 15.59 18 GLU D O 1
ATOM 922 N N . TRP D 1 20 ? 31.533 -5.348 85.407 1.00 16.06 19 TRP D N 1
ATOM 923 C CA . TRP D 1 20 ? 31.639 -6.301 86.511 1.00 17.11 19 TRP D CA 1
ATOM 924 C C . TRP D 1 20 ? 32.542 -5.807 87.624 1.00 17.38 19 TRP D C 1
ATOM 925 O O . TRP D 1 20 ? 32.211 -5.950 88.801 1.00 17.36 19 TRP D O 1
ATOM 936 N N . ILE D 1 21 ? 33.683 -5.229 87.259 1.00 14.82 20 ILE D N 1
ATOM 937 C CA . ILE D 1 21 ? 34.574 -4.647 88.250 1.00 16.74 20 ILE D CA 1
ATOM 938 C C . ILE D 1 21 ? 33.884 -3.511 89.017 1.00 16.69 20 ILE D C 1
ATOM 939 O O . ILE D 1 21 ? 33.976 -3.450 90.246 1.00 16.53 20 ILE D O 1
ATOM 944 N N . LEU D 1 22 ? 33.202 -2.611 88.306 1.00 14.48 21 LEU D N 1
ATOM 945 C CA . LEU D 1 22 ? 32.470 -1.529 88.961 1.00 16.24 21 LEU D CA 1
ATOM 946 C C . LEU D 1 22 ? 31.440 -2.070 89.943 1.00 17.59 21 LEU D C 1
ATOM 947 O O . LEU D 1 22 ? 31.293 -1.523 91.041 1.00 17.67 21 LEU D O 1
ATOM 952 N N . GLN D 1 23 ? 30.747 -3.146 89.557 1.00 16.99 22 GLN D N 1
ATOM 953 C CA . GLN D 1 23 ? 29.769 -3.793 90.437 1.00 22.68 22 GLN D CA 1
ATOM 954 C C . GLN D 1 23 ? 30.424 -4.219 91.731 1.00 21.35 22 GLN D C 1
ATOM 955 O O . GLN D 1 23 ? 29.841 -4.059 92.809 1.00 23.40 22 GLN D O 1
ATOM 961 N N . LYS D 1 24 ? 31.628 -4.780 91.617 1.00 17.84 23 LYS D N 1
ATOM 962 C CA . LYS D 1 24 ? 32.409 -5.210 92.778 1.00 17.79 23 LYS D CA 1
ATOM 963 C C . LYS D 1 24 ? 32.840 -4.033 93.644 1.00 27.85 23 LYS D C 1
ATOM 964 O O . LYS D 1 24 ? 32.792 -4.108 94.875 1.00 20.57 23 LYS D O 1
ATOM 970 N N . ILE D 1 25 ? 33.294 -2.960 92.997 1.00 19.23 24 ILE D N 1
ATOM 971 C CA . ILE D 1 25 ? 33.659 -1.739 93.704 1.00 21.66 24 ILE D CA 1
ATOM 972 C C . ILE D 1 25 ? 32.453 -1.179 94.483 1.00 21.23 24 ILE D C 1
ATOM 973 O O . ILE D 1 25 ? 32.573 -0.840 95.661 1.00 26.58 24 ILE D O 1
ATOM 978 N N . GLU D 1 26 ? 31.294 -1.096 93.827 1.00 17.26 25 GLU D N 1
ATOM 979 C CA . GLU D 1 26 ? 30.075 -0.634 94.480 1.00 21.13 25 GLU D CA 1
ATOM 980 C C . GLU D 1 26 ? 29.682 -1.485 95.697 1.00 28.03 25 GLU D C 1
ATOM 981 O O . GLU D 1 26 ? 29.153 -0.961 96.680 1.00 24.25 25 GLU D O 1
ATOM 987 N N . GLN D 1 27 ? 29.931 -2.792 95.637 1.00 25.00 26 GLN D N 1
ATOM 988 C CA . GLN D 1 27 ? 29.681 -3.648 96.805 1.00 29.22 26 GLN D CA 1
ATOM 989 C C . GLN D 1 27 ? 30.684 -3.363 97.932 1.00 30.50 26 GLN D C 1
ATOM 990 O O . GLN D 1 27 ? 30.293 -3.210 99.091 1.00 31.80 26 GLN D O 1
ATOM 996 N N . ILE D 1 28 ? 31.968 -3.276 97.590 1.00 27.46 27 ILE D N 1
ATOM 997 C CA . ILE D 1 28 ? 32.995 -2.916 98.568 1.00 30.72 27 ILE D CA 1
ATOM 998 C C . ILE D 1 28 ? 32.678 -1.593 99.270 1.00 37.62 27 ILE D C 1
ATOM 999 O O . ILE D 1 28 ? 32.807 -1.479 100.493 1.00 36.00 27 ILE D O 1
ATOM 1004 N N . LEU D 1 29 ? 32.254 -0.600 98.493 1.00 32.88 28 LEU D N 1
ATOM 1005 C CA . LEU D 1 29 ? 31.945 0.718 99.041 1.00 32.95 28 LEU D CA 1
ATOM 1006 C C . LEU D 1 29 ? 30.722 0.690 99.961 1.00 39.09 28 LEU D C 1
ATOM 1007 O O . LEU D 1 29 ? 30.652 1.449 100.925 1.00 44.01 28 LEU D O 1
ATOM 1012 N N . GLN D 1 30 ? 29.766 -0.191 99.666 1.00 42.59 29 GLN D N 1
ATOM 1013 C CA . GLN D 1 30 ? 28.561 -0.327 100.483 1.00 44.05 29 GLN D CA 1
ATOM 1014 C C . GLN D 1 30 ? 28.872 -0.919 101.859 1.00 47.44 29 GLN D C 1
ATOM 1015 O O . GLN D 1 30 ? 28.212 -0.590 102.845 1.00 53.06 29 GLN D O 1
ATOM 1021 N N . GLY D 1 31 ? 29.875 -1.790 101.921 1.00 44.01 30 GLY D N 1
ATOM 1022 C CA . GLY D 1 31 ? 30.249 -2.430 103.170 1.00 52.07 30 GLY D CA 1
ATOM 1023 C C . GLY D 1 31 ? 31.458 -1.796 103.835 1.00 49.75 30 GLY D C 1
ATOM 1024 O O . GLY D 1 31 ? 32.205 -2.468 104.552 1.00 53.87 30 GLY D O 1
ATOM 1028 N N . GLY E 1 2 ? 38.382 1.036 56.387 1.00 28.29 1 GLY E N 1
ATOM 1029 C CA . GLY E 1 2 ? 39.766 0.939 56.831 1.00 24.08 1 GLY E CA 1
ATOM 1030 C C . GLY E 1 2 ? 40.063 1.848 58.012 1.00 22.55 1 GLY E C 1
ATOM 1031 O O . GLY E 1 2 ? 40.576 1.401 59.042 1.00 22.09 1 GLY E O 1
ATOM 1032 N N . LYS E 1 3 ? 39.727 3.125 57.876 1.00 20.40 2 LYS E N 1
ATOM 1033 C CA . LYS E 1 3 ? 39.945 4.056 58.977 1.00 22.82 2 LYS E CA 1
ATOM 1034 C C . LYS E 1 3 ? 39.038 3.719 60.173 1.00 23.00 2 LYS E C 1
ATOM 1035 O O . LYS E 1 3 ? 39.445 3.889 61.314 1.00 24.81 2 LYS E O 1
ATOM 1041 N N . ILE E 1 4 ? 37.823 3.243 59.907 1.00 19.35 3 ILE E N 1
ATOM 1042 C CA . ILE E 1 4 ? 36.903 2.842 60.978 1.00 18.86 3 ILE E CA 1
ATOM 1043 C C . ILE E 1 4 ? 37.498 1.705 61.808 1.00 21.72 3 ILE E C 1
ATOM 1044 O O . ILE E 1 4 ? 37.421 1.726 63.034 1.00 18.76 3 ILE E O 1
ATOM 1049 N N . GLU E 1 5 ? 38.116 0.731 61.144 1.00 18.25 4 GLU E N 1
ATOM 1050 C CA . GLU E 1 5 ? 38.778 -0.362 61.845 1.00 20.83 4 GLU E CA 1
ATOM 1051 C C . GLU E 1 5 ? 39.905 0.165 62.733 1.00 22.67 4 GLU E C 1
ATOM 1052 O O . GLU E 1 5 ? 40.083 -0.278 63.865 1.00 16.81 4 GLU E O 1
ATOM 1058 N N . GLN E 1 6 ? 40.677 1.106 62.211 1.00 17.06 5 GLN E N 1
ATOM 1059 C CA . GLN E 1 6 ? 41.797 1.652 62.958 1.00 19.84 5 GLN E CA 1
ATOM 1060 C C . GLN E 1 6 ? 41.338 2.416 64.193 1.00 18.56 5 GLN E C 1
ATOM 1061 O O . GLN E 1 6 ? 41.915 2.261 65.269 1.00 18.18 5 GLN E O 1
ATOM 1067 N N . ILE E 1 7 ? 40.297 3.224 64.050 1.00 14.64 6 ILE E N 1
ATOM 1068 C CA . ILE E 1 7 ? 39.788 3.953 65.199 1.00 15.00 6 ILE E CA 1
ATOM 1069 C C . ILE E 1 7 ? 39.244 2.971 66.230 1.00 16.87 6 ILE E C 1
ATOM 1070 O O . ILE E 1 7 ? 39.479 3.132 67.426 1.00 17.02 6 ILE E O 1
ATOM 1075 N N . LEU E 1 8 ? 38.533 1.942 65.766 1.00 16.19 7 LEU E N 1
ATOM 1076 C CA . LEU E 1 8 ? 37.965 0.951 66.674 1.00 15.57 7 LEU E CA 1
ATOM 1077 C C . LEU E 1 8 ? 39.067 0.240 67.426 1.00 17.67 7 LEU E C 1
ATOM 1078 O O . LEU E 1 8 ? 38.948 -0.022 68.626 1.00 15.38 7 LEU E O 1
ATOM 1083 N N . GLN E 1 9 ? 40.152 -0.065 66.726 1.00 15.12 8 GLN E N 1
ATOM 1084 C CA . GLN E 1 9 ? 41.305 -0.708 67.368 1.00 21.56 8 GLN E CA 1
ATOM 1085 C C . GLN E 1 9 ? 41.971 0.142 68.451 1.00 17.69 8 GLN E C 1
ATOM 1086 O O . GLN E 1 9 ? 42.444 -0.397 69.449 1.00 18.29 8 GLN E O 1
ATOM 1092 N N . LYS E 1 10 ? 42.002 1.459 68.267 1.00 15.31 9 LYS E N 1
ATOM 1093 C CA . LYS E 1 10 ? 42.520 2.350 69.304 1.00 16.31 9 LYS E CA 1
ATOM 1094 C C . LYS E 1 10 ? 41.590 2.378 70.520 1.00 16.29 9 LYS E C 1
ATOM 1095 O O . LYS E 1 10 ? 42.048 2.395 71.677 1.00 16.59 9 LYS E O 1
ATOM 1101 N N . ILE E 1 11 ? 40.288 2.390 70.247 1.00 15.39 10 ILE E N 1
ATOM 1102 C CA . ILE E 1 11 ? 39.260 2.368 71.290 1.00 16.54 10 ILE E CA 1
ATOM 1103 C C . ILE E 1 11 ? 39.376 1.092 72.101 1.00 14.23 10 ILE E C 1
ATOM 1104 O O . ILE E 1 11 ? 39.317 1.112 73.329 1.00 15.82 10 ILE E O 1
ATOM 1109 N N . GLU E 1 12 ? 39.556 -0.029 71.415 1.00 13.64 11 GLU E N 1
ATOM 1110 C CA . GLU E 1 12 ? 39.784 -1.288 72.099 1.00 13.18 11 GLU E CA 1
ATOM 1111 C C . GLU E 1 12 ? 40.995 -1.204 73.043 1.00 16.51 11 GLU E C 1
ATOM 1112 O O . GLU E 1 12 ? 40.931 -1.650 74.186 1.00 14.18 11 GLU E O 1
ATOM 1118 N N . LYS E 1 13 ? 42.092 -0.624 72.571 1.00 15.99 12 LYS E N 1
ATOM 1119 C CA . LYS E 1 13 ? 43.294 -0.508 73.398 1.00 16.34 12 LYS E CA 1
ATOM 1120 C C . LYS E 1 13 ? 43.083 0.380 74.618 1.00 17.15 12 LYS E C 1
ATOM 1121 O O . LYS E 1 13 ? 43.547 0.057 75.716 1.00 18.00 12 LYS E O 1
ATOM 1127 N N . ILE E 1 14 ? 42.398 1.504 74.436 1.00 15.52 13 ILE E N 1
ATOM 1128 C CA . ILE E 1 14 ? 42.141 2.383 75.561 1.00 13.57 13 ILE E CA 1
ATOM 1129 C C . ILE E 1 14 ? 41.245 1.675 76.581 1.00 13.73 13 ILE E C 1
ATOM 1130 O O . ILE E 1 14 ? 41.443 1.813 77.782 1.00 14.74 13 ILE E O 1
ATOM 1135 N N . LEU E 1 15 ? 40.260 0.919 76.103 1.00 13.66 14 LEU E N 1
ATOM 1136 C CA . LEU E 1 15 ? 39.369 0.208 77.013 1.00 13.46 14 LEU E CA 1
ATOM 1137 C C . LEU E 1 15 ? 40.140 -0.852 77.781 1.00 17.42 14 LEU E C 1
ATOM 1138 O O . LEU E 1 15 ? 39.892 -1.056 78.958 1.00 13.16 14 LEU E O 1
ATOM 1143 N N . GLN E 1 16 ? 41.085 -1.530 77.134 1.00 19.11 15 GLN E N 1
ATOM 1144 C CA A GLN E 1 16 ? 41.924 -2.489 77.844 0.49 19.88 15 GLN E CA 1
ATOM 1145 C CA B GLN E 1 16 ? 41.904 -2.492 77.866 0.51 19.94 15 GLN E CA 1
ATOM 1146 C C . GLN E 1 16 ? 42.702 -1.796 78.961 1.00 18.26 15 GLN E C 1
ATOM 1147 O O . GLN E 1 16 ? 42.821 -2.330 80.057 1.00 16.37 15 GLN E O 1
ATOM 1158 N N . LYS E 1 17 ? 43.233 -0.605 78.678 1.00 14.70 16 LYS E N 1
ATOM 1159 C CA . LYS E 1 17 ? 43.965 0.130 79.712 1.00 18.39 16 LYS E CA 1
ATOM 1160 C C . LYS E 1 17 ? 43.052 0.492 80.887 1.00 18.30 16 LYS E C 1
ATOM 1161 O O . LYS E 1 17 ? 43.447 0.379 82.046 1.00 15.25 16 LYS E O 1
ATOM 1167 N N . ILE E 1 18 ? 41.833 0.926 80.570 1.00 14.17 17 ILE E N 1
ATOM 1168 C CA . ILE E 1 18 ? 40.852 1.304 81.579 1.00 11.65 17 ILE E CA 1
ATOM 1169 C C . ILE E 1 18 ? 40.488 0.118 82.458 1.00 14.03 17 ILE E C 1
ATOM 1170 O O . ILE E 1 18 ? 40.419 0.241 83.675 1.00 12.35 17 ILE E O 1
ATOM 1175 N N . GLU E 1 19 ? 40.236 -1.033 81.840 1.00 12.16 18 GLU E N 1
ATOM 1176 C CA . GLU E 1 19 ? 39.899 -2.224 82.610 1.00 12.10 18 GLU E CA 1
ATOM 1177 C C . GLU E 1 19 ? 41.034 -2.610 83.546 1.00 15.42 18 GLU E C 1
ATOM 1178 O O . GLU E 1 19 ? 40.800 -3.037 84.675 1.00 16.27 18 GLU E O 1
ATOM 1184 N N . TRP E 1 20 ? 42.267 -2.457 83.084 1.00 15.96 19 TRP E N 1
ATOM 1185 C CA A TRP E 1 20 ? 43.448 -2.778 83.899 0.50 19.03 19 TRP E CA 1
ATOM 1186 C CA B TRP E 1 20 ? 43.396 -2.812 83.923 0.50 19.09 19 TRP E CA 1
ATOM 1187 C C . TRP E 1 20 ? 43.569 -1.883 85.125 1.00 17.95 19 TRP E C 1
ATOM 1188 O O . TRP E 1 20 ? 43.863 -2.348 86.226 1.00 21.54 19 TRP E O 1
ATOM 1209 N N . ILE E 1 21 ? 43.382 -0.583 84.929 1.00 16.27 20 ILE E N 1
ATOM 1210 C CA . ILE E 1 21 ? 43.480 0.355 86.041 1.00 11.32 20 ILE E CA 1
ATOM 1211 C C . ILE E 1 21 ? 42.365 0.055 87.041 1.00 16.24 20 ILE E C 1
ATOM 1212 O O . ILE E 1 21 ? 42.563 0.118 88.246 1.00 18.88 20 ILE E O 1
ATOM 1217 N N . LEU E 1 22 ? 41.181 -0.254 86.533 1.00 16.04 21 LEU E N 1
ATOM 1218 C CA . LEU E 1 22 ? 40.051 -0.576 87.403 1.00 15.16 21 LEU E CA 1
ATOM 1219 C C . LEU E 1 22 ? 40.299 -1.831 88.236 1.00 18.56 21 LEU E C 1
ATOM 1220 O O . LEU E 1 22 ? 39.964 -1.856 89.424 1.00 17.16 21 LEU E O 1
ATOM 1225 N N . GLN E 1 23 ? 40.859 -2.869 87.615 1.00 17.91 22 GLN E N 1
ATOM 1226 C CA . GLN E 1 23 ? 41.272 -4.074 88.351 1.00 21.34 22 GLN E CA 1
ATOM 1227 C C . GLN E 1 23 ? 42.169 -3.696 89.519 1.00 20.55 22 GLN E C 1
ATOM 1228 O O . GLN E 1 23 ? 42.035 -4.223 90.628 1.00 21.21 22 GLN E O 1
ATOM 1234 N N . LYS E 1 24 ? 43.096 -2.779 89.283 1.00 19.86 23 LYS E N 1
ATOM 1235 C CA . LYS E 1 24 ? 43.995 -2.390 90.359 1.00 15.65 23 LYS E CA 1
ATOM 1236 C C . LYS E 1 24 ? 43.277 -1.588 91.435 1.00 25.03 23 LYS E C 1
ATOM 1237 O O . LYS E 1 24 ? 43.595 -1.720 92.618 1.00 24.15 23 LYS E O 1
ATOM 1243 N N . ILE E 1 25 ? 42.323 -0.745 91.035 1.00 20.43 24 ILE E N 1
ATOM 1244 C CA . ILE E 1 25 ? 41.565 0.040 92.014 1.00 17.18 24 ILE E CA 1
ATOM 1245 C C . ILE E 1 25 ? 40.760 -0.893 92.917 1.00 22.97 24 ILE E C 1
ATOM 1246 O O . ILE E 1 25 ? 40.734 -0.739 94.154 1.00 17.67 24 ILE E O 1
ATOM 1251 N N . GLU E 1 26 ? 40.116 -1.874 92.300 1.00 21.61 25 GLU E N 1
ATOM 1252 C CA . GLU E 1 26 ? 39.345 -2.856 93.055 1.00 26.61 25 GLU E CA 1
ATOM 1253 C C . GLU E 1 26 ? 40.248 -3.584 94.048 1.00 30.79 25 GLU E C 1
ATOM 1254 O O . GLU E 1 26 ? 39.855 -3.831 95.190 1.00 29.15 25 GLU E O 1
ATOM 1260 N N . GLN E 1 27 ? 41.461 -3.922 93.618 1.00 28.36 26 GLN E N 1
ATOM 1261 C CA . GLN E 1 27 ? 42.399 -4.620 94.494 1.00 32.96 26 GLN E CA 1
ATOM 1262 C C . GLN E 1 27 ? 42.735 -3.760 95.708 1.00 27.72 26 GLN E C 1
ATOM 1263 O O . GLN E 1 27 ? 42.763 -4.246 96.835 1.00 32.73 26 GLN E O 1
ATOM 1269 N N . ILE E 1 28 ? 42.967 -2.473 95.471 1.00 25.46 27 ILE E N 1
ATOM 1270 C CA . ILE E 1 28 ? 43.259 -1.525 96.539 1.00 30.27 27 ILE E CA 1
ATOM 1271 C C . ILE E 1 28 ? 42.091 -1.417 97.524 1.00 34.26 27 ILE E C 1
ATOM 1272 O O . ILE E 1 28 ? 42.290 -1.449 98.742 1.00 32.90 27 ILE E O 1
ATOM 1277 N N . LEU E 1 29 ? 40.875 -1.286 96.995 1.00 28.54 28 LEU E N 1
ATOM 1278 C CA . LEU E 1 29 ? 39.686 -1.133 97.830 1.00 32.67 28 LEU E CA 1
ATOM 1279 C C . LEU E 1 29 ? 39.356 -2.413 98.602 1.00 34.64 28 LEU E C 1
ATOM 1280 O O . LEU E 1 29 ? 38.847 -2.362 99.716 1.00 36.52 28 LEU E O 1
ATOM 1285 N N . GLN E 1 30 ? 39.656 -3.562 98.009 1.00 37.35 29 GLN E N 1
ATOM 1286 C CA . GLN E 1 30 ? 39.330 -4.837 98.630 1.00 39.45 29 GLN E CA 1
ATOM 1287 C C . GLN E 1 30 ? 40.194 -5.117 99.859 1.00 44.61 29 GLN E C 1
ATOM 1288 O O . GLN E 1 30 ? 39.752 -5.794 100.791 1.00 50.02 29 GLN E O 1
ATOM 1294 N N . GLY E 1 31 ? 41.415 -4.582 99.865 1.00 42.36 30 GLY E N 1
ATOM 1295 C CA . GLY E 1 31 ? 42.368 -4.859 100.926 1.00 41.95 30 GLY E CA 1
ATOM 1296 C C . GLY E 1 31 ? 42.544 -3.713 101.904 1.00 46.88 30 GLY E C 1
ATOM 1297 O O . GLY E 1 31 ? 42.408 -2.545 101.538 1.00 46.40 30 GLY E O 1
ATOM 1301 N N . GLY F 1 2 ? 16.571 6.994 113.851 1.00 29.40 1 GLY F N 1
ATOM 1302 C CA . GLY F 1 2 ? 16.959 8.133 113.031 1.00 18.61 1 GLY F CA 1
ATOM 1303 C C . GLY F 1 2 ? 17.420 7.674 111.657 1.00 21.33 1 GLY F C 1
ATOM 1304 O O . GLY F 1 2 ? 16.946 8.175 110.635 1.00 22.21 1 GLY F O 1
ATOM 1305 N N . LYS F 1 3 ? 18.335 6.712 111.631 1.00 19.92 2 LYS F N 1
ATOM 1306 C CA . LYS F 1 3 ? 18.790 6.169 110.362 1.00 24.10 2 LYS F CA 1
ATOM 1307 C C . LYS F 1 3 ? 17.643 5.401 109.702 1.00 24.20 2 LYS F C 1
ATOM 1308 O O . LYS F 1 3 ? 17.512 5.394 108.474 1.00 18.54 2 LYS F O 1
ATOM 1314 N N . ILE F 1 4 ? 16.812 4.762 110.522 1.00 22.60 3 ILE F N 1
ATOM 1315 C CA . ILE F 1 4 ? 15.668 4.012 110.004 1.00 18.85 3 ILE F CA 1
ATOM 1316 C C . ILE F 1 4 ? 14.666 4.948 109.315 1.00 17.37 3 ILE F C 1
ATOM 1317 O O . ILE F 1 4 ? 14.205 4.658 108.205 1.00 15.98 3 ILE F O 1
ATOM 1322 N N . GLU F 1 5 ? 14.362 6.082 109.941 1.00 17.51 4 GLU F N 1
ATOM 1323 C CA . GLU F 1 5 ? 13.447 7.059 109.348 1.00 19.43 4 GLU F CA 1
ATOM 1324 C C . GLU F 1 5 ? 13.995 7.570 108.025 1.00 17.74 4 GLU F C 1
ATOM 1325 O O . GLU F 1 5 ? 13.238 7.735 107.068 1.00 18.69 4 GLU F O 1
ATOM 1331 N N . GLN F 1 6 ? 15.303 7.821 107.971 1.00 17.00 5 GLN F N 1
ATOM 1332 C CA . GLN F 1 6 ? 15.943 8.333 106.756 1.00 21.19 5 GLN F CA 1
ATOM 1333 C C . GLN F 1 6 ? 15.862 7.351 105.606 1.00 20.79 5 GLN F C 1
ATOM 1334 O O . GLN F 1 6 ? 15.593 7.742 104.467 1.00 19.31 5 GLN F O 1
ATOM 1340 N N . ILE F 1 7 ? 16.098 6.075 105.898 1.00 16.58 6 ILE F N 1
ATOM 1341 C CA . ILE F 1 7 ? 16.050 5.069 104.848 1.00 16.61 6 ILE F CA 1
ATOM 1342 C C . ILE F 1 7 ? 14.605 4.899 104.357 1.00 16.82 6 ILE F C 1
ATOM 1343 O O . ILE F 1 7 ? 14.344 4.807 103.150 1.00 20.68 6 ILE F O 1
ATOM 1348 N N . LEU F 1 8 ? 13.670 4.859 105.298 1.00 18.86 7 LEU F N 1
ATOM 1349 C CA 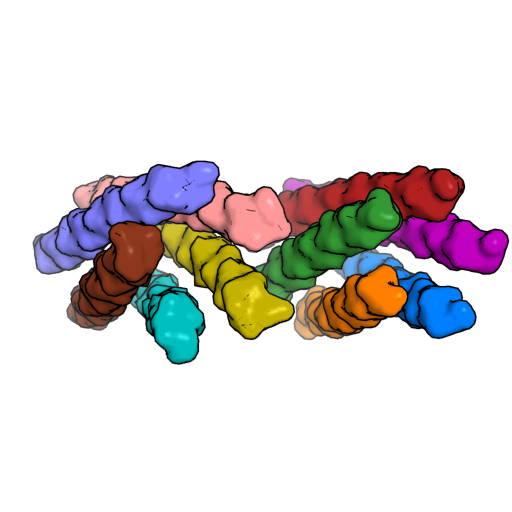. LEU F 1 8 ? 12.257 4.732 104.968 1.00 16.47 7 LEU F CA 1
ATOM 1350 C C . LEU F 1 8 ? 11.811 5.908 104.107 1.00 21.62 7 LEU F C 1
ATOM 1351 O O . LEU F 1 8 ? 11.010 5.739 103.190 1.00 16.95 7 LEU F O 1
ATOM 1356 N N . GLN F 1 9 ? 12.330 7.099 104.397 1.00 18.57 8 GLN F N 1
ATOM 1357 C CA . GLN F 1 9 ? 11.990 8.269 103.582 1.00 20.96 8 GLN F CA 1
ATOM 1358 C C . GLN F 1 9 ? 12.560 8.159 102.172 1.00 18.01 8 GLN F C 1
ATOM 1359 O O . GLN F 1 9 ? 11.916 8.579 101.211 1.00 22.80 8 GLN F O 1
ATOM 1365 N N . LYS F 1 10 ? 13.746 7.569 102.041 1.00 18.83 9 LYS F N 1
ATOM 1366 C CA . LYS F 1 10 ? 14.315 7.315 100.720 1.00 19.45 9 LYS F CA 1
ATOM 1367 C C . LYS F 1 10 ? 13.485 6.259 99.990 1.00 22.18 9 LYS F C 1
ATOM 1368 O O . LYS F 1 10 ? 13.266 6.353 98.777 1.00 16.79 9 LYS F O 1
ATOM 1374 N N . ILE F 1 11 ? 13.051 5.235 100.720 1.00 17.47 10 ILE F N 1
ATOM 1375 C CA . ILE F 1 11 ? 12.185 4.209 100.126 1.00 13.16 10 ILE F CA 1
ATOM 1376 C C . ILE F 1 11 ? 10.846 4.833 99.671 1.00 16.14 10 ILE F C 1
ATOM 1377 O O . ILE F 1 11 ? 10.350 4.543 98.583 1.00 16.65 10 ILE F O 1
ATOM 1382 N N . GLU F 1 12 ? 10.265 5.705 100.490 1.00 14.98 11 GLU F N 1
ATOM 1383 C CA . GLU F 1 12 ? 9.048 6.399 100.071 1.00 20.09 11 GLU F CA 1
ATOM 1384 C C . GLU F 1 12 ? 9.250 7.167 98.756 1.00 20.24 11 GLU F C 1
ATOM 1385 O O . GLU F 1 12 ? 8.424 7.079 97.841 1.00 17.82 11 GLU F O 1
ATOM 1391 N N . LYS F 1 13 ? 10.355 7.899 98.650 1.00 18.93 12 LYS F N 1
ATOM 1392 C CA . LYS F 1 13 ? 10.617 8.697 97.455 1.00 15.13 12 LYS F CA 1
ATOM 1393 C C . LYS F 1 13 ? 10.831 7.857 96.188 1.00 17.74 12 LYS F C 1
ATOM 1394 O O . LYS F 1 13 ? 10.378 8.246 95.106 1.00 18.63 12 LYS F O 1
ATOM 1400 N N . ILE F 1 14 ? 11.507 6.711 96.310 1.00 14.93 13 ILE F N 1
ATOM 1401 C CA . ILE F 1 14 ? 11.685 5.803 95.172 1.00 18.83 13 ILE F CA 1
ATOM 1402 C C . ILE F 1 14 ? 10.335 5.237 94.727 1.00 16.31 13 ILE F C 1
ATOM 1403 O O . ILE F 1 14 ? 10.013 5.225 93.533 1.00 17.77 13 ILE F O 1
ATOM 1408 N N . LEU F 1 15 ? 9.534 4.794 95.688 1.00 16.40 14 LEU F N 1
ATOM 1409 C CA . LEU F 1 15 ? 8.208 4.287 95.375 1.00 16.45 14 LEU F CA 1
ATOM 1410 C C . LEU F 1 15 ? 7.344 5.342 94.674 1.00 15.95 14 LEU F C 1
ATOM 1411 O O . LEU F 1 15 ? 6.592 5.021 93.760 1.00 15.78 14 LEU F O 1
ATOM 1416 N N . GLN F 1 16 ? 7.443 6.595 95.104 1.00 16.05 15 GLN F N 1
ATOM 1417 C CA . GLN F 1 16 ? 6.758 7.684 94.405 1.00 21.37 15 GLN F CA 1
ATOM 1418 C C . GLN F 1 16 ? 7.228 7.794 92.950 1.00 19.05 15 GLN F C 1
ATOM 1419 O O . GLN F 1 16 ? 6.412 7.969 92.040 1.00 20.67 15 GLN F O 1
ATOM 1425 N N . LYS F 1 17 ? 8.534 7.691 92.721 1.00 16.37 16 LYS F N 1
ATOM 1426 C CA . LYS F 1 17 ? 9.051 7.772 91.357 1.00 17.41 16 LYS F CA 1
ATOM 1427 C C . LYS F 1 17 ? 8.545 6.588 90.560 1.00 21.70 16 LYS F C 1
ATOM 1428 O O . LYS F 1 17 ? 8.199 6.724 89.381 1.00 20.76 16 LYS F O 1
ATOM 1434 N N . ILE F 1 18 ? 8.508 5.423 91.207 1.00 18.51 17 ILE F N 1
ATOM 1435 C CA . ILE F 1 18 ? 8.039 4.204 90.555 1.00 18.27 17 ILE F CA 1
ATOM 1436 C C . ILE F 1 18 ? 6.563 4.348 90.169 1.00 18.32 17 ILE F C 1
ATOM 1437 O O . ILE F 1 18 ? 6.193 4.034 89.036 1.00 15.22 17 ILE F O 1
ATOM 1442 N N . GLU F 1 19 ? 5.722 4.811 91.104 1.00 15.74 18 GLU F N 1
ATOM 1443 C CA . GLU F 1 19 ? 4.296 5.037 90.805 1.00 15.03 18 GLU F CA 1
ATOM 1444 C C . GLU F 1 19 ? 4.143 5.984 89.599 1.00 18.49 18 GLU F C 1
ATOM 1445 O O . GLU F 1 19 ? 3.332 5.747 88.700 1.00 19.90 18 GLU F O 1
ATOM 1451 N N . TRP F 1 20 ? 4.947 7.041 89.580 1.00 14.76 19 TRP F N 1
ATOM 1452 C CA . TRP F 1 20 ? 4.838 8.086 88.565 1.00 19.00 19 TRP F CA 1
ATOM 1453 C C . TRP F 1 20 ? 5.198 7.535 87.196 1.00 21.09 19 TRP F C 1
ATOM 1454 O O . TRP F 1 20 ? 4.491 7.779 86.227 1.00 23.12 19 TRP F O 1
ATOM 1465 N N . ILE F 1 21 ? 6.281 6.767 87.124 1.00 18.42 20 ILE F N 1
ATOM 1466 C CA . ILE F 1 21 ? 6.686 6.128 85.872 1.00 23.93 20 ILE F CA 1
ATOM 1467 C C . ILE F 1 21 ? 5.602 5.168 85.369 1.00 25.44 20 ILE F C 1
ATOM 1468 O O . ILE F 1 21 ? 5.327 5.095 84.164 1.00 23.33 20 ILE F O 1
ATOM 1473 N N . LEU F 1 22 ? 5.001 4.421 86.289 1.00 18.46 21 LEU F N 1
ATOM 1474 C CA . LEU F 1 22 ? 3.991 3.431 85.918 1.00 17.98 21 LEU F CA 1
ATOM 1475 C C . LEU F 1 22 ? 2.764 4.088 85.322 1.00 23.17 21 LEU F C 1
ATOM 1476 O O . LEU F 1 22 ? 2.177 3.562 84.372 1.00 24.58 21 LEU F O 1
ATOM 1481 N N . GLN F 1 23 ? 2.358 5.214 85.912 1.00 24.00 22 GLN F N 1
ATOM 1482 C CA . GLN F 1 23 ? 1.224 5.981 85.415 1.00 27.73 22 GLN F CA 1
ATOM 1483 C C . GLN F 1 23 ? 1.492 6.363 83.973 1.00 24.63 22 GLN F C 1
ATOM 1484 O O . GLN F 1 23 ? 0.617 6.223 83.123 1.00 26.25 22 GLN F O 1
ATOM 1490 N N . LYS F 1 24 ? 2.708 6.825 83.698 1.00 22.59 23 LYS F N 1
ATOM 1491 C CA . LYS F 1 24 ? 3.081 7.173 82.332 1.00 28.94 23 LYS F CA 1
ATOM 1492 C C . LYS F 1 24 ? 3.053 5.954 81.410 1.00 34.72 23 LYS F C 1
ATOM 1493 O O . LYS F 1 24 ? 2.584 6.040 80.273 1.00 35.96 23 LYS F O 1
ATOM 1499 N N . ILE F 1 25 ? 3.543 4.818 81.892 1.00 31.56 24 ILE F N 1
ATOM 1500 C CA . ILE F 1 25 ? 3.478 3.595 81.102 1.00 28.43 24 ILE F CA 1
ATOM 1501 C C . ILE F 1 25 ? 2.018 3.221 80.832 1.00 30.51 24 ILE F C 1
ATOM 1502 O O . ILE F 1 25 ? 1.651 2.930 79.696 1.00 35.16 24 ILE F O 1
ATOM 1507 N N . GLU F 1 26 ? 1.184 3.251 81.870 1.00 25.51 25 GLU F N 1
ATOM 1508 C CA . GLU F 1 26 ? -0.236 2.954 81.723 1.00 28.14 25 GLU F CA 1
ATOM 1509 C C . GLU F 1 26 ? -0.882 3.835 80.651 1.00 39.75 25 GLU F C 1
ATOM 1510 O O . GLU F 1 26 ? -1.646 3.348 79.813 1.00 32.47 25 GLU F O 1
ATOM 1516 N N . GLN F 1 27 ? -0.563 5.125 80.668 1.00 28.04 26 GLN F N 1
ATOM 1517 C CA . GLN F 1 27 ? -1.125 6.043 79.687 1.00 39.74 26 GLN F CA 1
ATOM 1518 C C . GLN F 1 27 ? -0.613 5.751 78.276 1.00 41.33 26 GLN F C 1
ATOM 1519 O O . GLN F 1 27 ? -1.404 5.680 77.341 1.00 47.04 26 GLN F O 1
ATOM 1525 N N . ILE F 1 28 ? 0.701 5.578 78.131 1.00 41.22 27 ILE F N 1
ATOM 1526 C CA . ILE F 1 28 ? 1.305 5.210 76.844 1.00 43.70 27 ILE F CA 1
ATOM 1527 C C . ILE F 1 28 ? 0.626 3.971 76.265 1.00 45.19 27 ILE F C 1
ATOM 1528 O O . ILE F 1 28 ? 0.360 3.908 75.064 1.00 48.37 27 ILE F O 1
ATOM 1533 N N . LEU F 1 29 ? 0.320 3.002 77.130 1.00 46.36 28 LEU F N 1
ATOM 1534 C CA . LEU F 1 29 ? -0.370 1.778 76.716 1.00 44.59 28 LEU F CA 1
ATOM 1535 C C . LEU F 1 29 ? -1.801 2.050 76.242 1.00 48.21 28 LEU F C 1
ATOM 1536 O O . LEU F 1 29 ? -2.409 1.210 75.584 1.00 49.05 28 LEU F O 1
ATOM 1541 N N . GLN F 1 30 ? -2.338 3.219 76.575 1.00 49.87 29 GLN F N 1
ATOM 1542 C CA . GLN F 1 30 ? -3.679 3.588 76.126 1.00 48.62 29 GLN F CA 1
ATOM 1543 C C . GLN F 1 30 ? -3.636 4.545 74.940 1.00 53.22 29 GLN F C 1
ATOM 1544 O O . GLN F 1 30 ? -4.677 4.889 74.376 1.00 53.65 29 GLN F O 1
ATOM 1550 N N . GLY F 1 31 ? -2.431 4.974 74.565 1.00 54.89 30 GLY F N 1
ATOM 1551 C CA . GLY F 1 31 ? -2.258 5.894 73.454 1.00 51.95 30 GLY F CA 1
ATOM 1552 C C . GLY F 1 31 ? -2.277 7.353 73.873 1.00 56.13 30 GLY F C 1
ATOM 1553 O O . GLY F 1 31 ? -2.917 7.724 74.858 1.00 56.38 30 GLY F O 1
ATOM 1557 N N . GLY G 1 2 ? 19.954 -2.499 114.315 1.00 24.47 1 GLY G N 1
ATOM 1558 C CA . GLY G 1 2 ? 20.974 -2.458 113.281 1.00 25.75 1 GLY G CA 1
ATOM 1559 C C . GLY G 1 2 ? 20.616 -3.387 112.143 1.00 24.66 1 GLY G C 1
ATOM 1560 O O . GLY G 1 2 ? 20.796 -3.059 110.974 1.00 25.06 1 GLY G O 1
ATOM 1561 N N . LYS G 1 3 ? 20.105 -4.562 112.485 1.00 24.97 2 LYS G N 1
ATOM 1562 C CA . LYS G 1 3 ? 19.713 -5.513 111.461 1.00 24.29 2 LYS G CA 1
ATOM 1563 C C . LYS G 1 3 ? 18.508 -4.986 110.674 1.00 24.98 2 LYS G C 1
ATOM 1564 O O . LYS G 1 3 ? 18.368 -5.258 109.482 1.00 22.53 2 LYS G O 1
ATOM 1570 N N . ILE G 1 4 ? 17.644 -4.221 111.331 1.00 19.22 3 ILE G N 1
ATOM 1571 C CA . ILE G 1 4 ? 16.526 -3.598 110.626 1.00 15.66 3 ILE G CA 1
ATOM 1572 C C . ILE G 1 4 ? 17.033 -2.599 109.564 1.00 17.00 3 ILE G C 1
ATOM 1573 O O . ILE G 1 4 ? 16.575 -2.612 108.425 1.00 14.85 3 ILE G O 1
ATOM 1578 N N . GLU G 1 5 ? 17.981 -1.741 109.935 1.00 16.00 4 GLU G N 1
ATOM 1579 C CA . GLU G 1 5 ? 18.611 -0.823 108.989 1.00 17.14 4 GLU G CA 1
ATOM 1580 C C . GLU G 1 5 ? 19.238 -1.568 107.810 1.00 19.09 4 GLU G C 1
ATOM 1581 O O . GLU G 1 5 ? 19.154 -1.118 106.673 1.00 15.98 4 GLU G O 1
ATOM 1587 N N . GLN G 1 6 ? 19.890 -2.696 108.078 1.00 19.92 5 GLN G N 1
ATOM 1588 C CA . GLN G 1 6 ? 20.556 -3.429 107.011 1.00 21.52 5 GLN G CA 1
ATOM 1589 C C . GLN G 1 6 ? 19.542 -3.970 106.016 1.00 18.43 5 GLN G C 1
ATOM 1590 O O . GLN G 1 6 ? 19.737 -3.848 104.808 1.00 19.52 5 GLN G O 1
ATOM 1596 N N . ILE G 1 7 ? 18.465 -4.567 106.522 1.00 17.48 6 ILE G N 1
ATOM 1597 C CA . ILE G 1 7 ? 17.430 -5.119 105.652 1.00 16.67 6 ILE G CA 1
ATOM 1598 C C . ILE G 1 7 ? 16.780 -3.995 104.848 1.00 16.09 6 ILE G C 1
ATOM 1599 O O . ILE G 1 7 ? 16.538 -4.145 103.648 1.00 17.64 6 ILE G O 1
ATOM 1604 N N . LEU G 1 8 ? 16.504 -2.864 105.492 1.00 12.73 7 LEU G N 1
ATOM 1605 C CA . LEU G 1 8 ? 15.890 -1.739 104.785 1.00 13.93 7 LEU G CA 1
ATOM 1606 C C . LEU G 1 8 ? 16.821 -1.195 103.712 1.00 17.2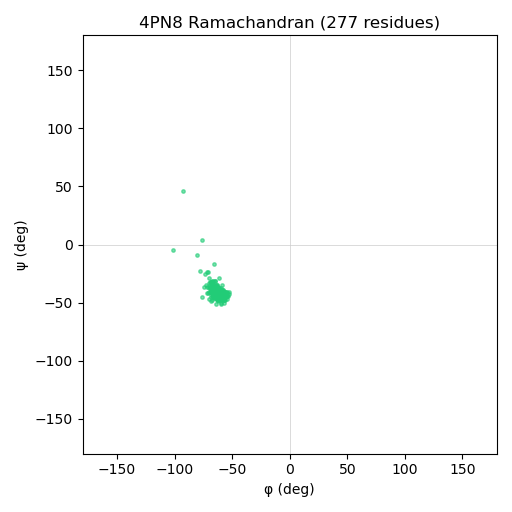2 7 LEU G C 1
ATOM 1607 O O . LEU G 1 8 ? 16.365 -0.692 102.693 1.00 14.55 7 LEU G O 1
ATOM 1612 N N . GLN G 1 9 ? 18.129 -1.277 103.928 1.00 18.73 8 GLN G N 1
ATOM 1613 C CA . GLN G 1 9 ? 19.048 -0.798 102.894 1.00 21.17 8 GLN G CA 1
ATOM 1614 C C . GLN G 1 9 ? 19.059 -1.746 101.711 1.00 18.09 8 GLN G C 1
ATOM 1615 O O . GLN G 1 9 ? 19.134 -1.311 100.558 1.00 21.54 8 GLN G O 1
ATOM 1621 N N . LYS G 1 10 ? 18.947 -3.040 101.986 1.00 14.97 9 LYS G N 1
ATOM 1622 C CA . LYS G 1 10 ? 18.828 -4.011 100.913 1.00 14.29 9 LYS G CA 1
ATOM 1623 C C . LYS G 1 10 ? 17.545 -3.771 100.115 1.00 21.35 9 LYS G C 1
ATOM 1624 O O . LYS G 1 10 ? 17.563 -3.826 98.884 1.00 13.55 9 LYS G O 1
ATOM 1630 N N . ILE G 1 11 ? 16.440 -3.507 100.815 1.00 15.68 10 ILE G N 1
ATOM 1631 C CA . ILE G 1 11 ? 15.170 -3.171 100.160 1.00 11.98 10 ILE G CA 1
ATOM 1632 C C . ILE G 1 11 ? 15.305 -1.906 99.318 1.00 13.96 10 ILE G C 1
ATOM 1633 O O . ILE G 1 11 ? 14.814 -1.841 98.189 1.00 13.44 10 ILE G O 1
ATOM 1638 N N . GLU G 1 12 ? 15.971 -0.889 99.860 1.00 13.33 11 GLU G N 1
ATOM 1639 C CA . GLU G 1 12 ? 16.135 0.347 99.113 1.00 13.69 11 GLU G CA 1
ATOM 1640 C C . GLU G 1 12 ? 16.907 0.091 97.809 1.00 16.52 11 GLU G C 1
ATOM 1641 O O . GLU G 1 12 ? 16.556 0.630 96.767 1.00 17.37 11 GLU G O 1
ATOM 1647 N N . LYS G 1 13 ? 17.923 -0.767 97.856 1.00 16.27 12 LYS G N 1
ATOM 1648 C CA . LYS G 1 13 ? 18.748 -1.029 96.672 1.00 22.06 12 LYS G CA 1
ATOM 1649 C C . LYS G 1 13 ? 17.943 -1.733 95.578 1.00 20.08 12 LYS G C 1
ATOM 1650 O O . LYS G 1 13 ? 18.080 -1.419 94.392 1.00 17.48 12 LYS G O 1
ATOM 1656 N N . ILE G 1 14 ? 17.117 -2.697 95.975 1.00 14.46 13 ILE G N 1
ATOM 1657 C CA . ILE G 1 14 ? 16.263 -3.391 95.019 1.00 16.70 13 ILE G CA 1
ATOM 1658 C C . ILE G 1 14 ? 15.262 -2.435 94.370 1.00 16.39 13 ILE G C 1
ATOM 1659 O O . ILE G 1 14 ? 15.028 -2.504 93.168 1.00 22.55 13 ILE G O 1
ATOM 1664 N N . LEU G 1 15 ? 14.679 -1.535 95.159 1.00 15.05 14 LEU G N 1
ATOM 1665 C CA . LEU G 1 15 ? 13.734 -0.568 94.604 1.00 14.27 14 LEU G CA 1
ATOM 1666 C C . LEU G 1 15 ? 14.398 0.364 93.578 1.00 16.73 14 LEU G C 1
ATOM 1667 O O . LEU G 1 15 ? 13.778 0.739 92.578 1.00 13.92 14 LEU G O 1
ATOM 1672 N N . GLN G 1 16 ? 15.655 0.735 93.818 1.00 19.32 15 GLN G N 1
ATOM 1673 C CA . GLN G 1 16 ? 16.396 1.557 92.858 1.00 15.97 15 GLN G CA 1
ATOM 1674 C C . GLN G 1 16 ? 16.544 0.825 91.535 1.00 14.57 15 GLN G C 1
ATOM 1675 O O . GLN G 1 16 ? 16.348 1.397 90.467 1.00 21.43 15 GLN G O 1
ATOM 1681 N N . LYS G 1 17 ? 16.906 -0.444 91.613 1.00 16.97 16 LYS G N 1
ATOM 1682 C CA . LYS G 1 17 ? 17.030 -1.272 90.423 1.00 21.26 16 LYS G CA 1
ATOM 1683 C C . LYS G 1 17 ? 15.677 -1.400 89.710 1.00 22.09 16 LYS G C 1
ATOM 1684 O O . LYS G 1 17 ? 15.597 -1.278 88.486 1.00 19.58 16 LYS G O 1
ATOM 1690 N N . ILE G 1 18 ? 14.617 -1.632 90.482 1.00 19.52 17 ILE G N 1
ATOM 1691 C CA . ILE G 1 18 ? 13.270 -1.712 89.926 1.00 18.82 17 ILE G CA 1
ATOM 1692 C C . ILE G 1 18 ? 12.910 -0.405 89.235 1.00 16.04 17 ILE G C 1
ATOM 1693 O O . ILE G 1 18 ? 12.360 -0.414 88.132 1.00 20.99 17 ILE G O 1
ATOM 1698 N N . GLU G 1 19 ? 13.222 0.726 89.859 1.00 18.28 18 GLU G N 1
ATOM 1699 C CA . GLU G 1 19 ? 12.917 2.009 89.219 1.00 17.20 18 GLU G CA 1
ATOM 1700 C C . GLU G 1 19 ? 13.754 2.173 87.963 1.00 24.08 18 GLU G C 1
ATOM 1701 O O . GLU G 1 19 ? 13.279 2.653 86.939 1.00 19.38 18 GLU G O 1
ATOM 1707 N N . TRP G 1 20 ? 15.012 1.770 88.042 1.00 23.18 19 TRP G N 1
ATOM 1708 C CA . TRP G 1 20 ? 15.888 1.907 86.887 1.00 27.46 19 TRP G CA 1
ATOM 1709 C C . TRP G 1 20 ? 15.389 1.109 85.681 1.00 22.30 19 TRP G C 1
ATOM 1710 O O . TRP G 1 20 ? 15.350 1.635 84.564 1.00 25.88 19 TRP G O 1
ATOM 1721 N N . ILE G 1 21 ? 14.982 -0.138 85.907 1.00 20.72 20 ILE G N 1
ATOM 1722 C CA . ILE G 1 21 ? 14.434 -0.970 84.843 1.00 20.31 20 ILE G CA 1
ATOM 1723 C C . ILE G 1 21 ? 13.170 -0.339 84.257 1.00 29.92 20 ILE G C 1
ATOM 1724 O O . ILE G 1 21 ? 13.003 -0.269 83.031 1.00 27.79 20 ILE G O 1
ATOM 1729 N N . LEU G 1 22 ? 12.276 0.115 85.131 1.00 23.03 21 LEU G N 1
ATOM 1730 C CA . LEU G 1 22 ? 11.035 0.753 84.693 1.00 20.12 21 LEU G CA 1
ATOM 1731 C C . LEU G 1 22 ? 11.301 1.944 83.788 1.00 23.12 21 LEU G C 1
ATOM 1732 O O . LEU G 1 22 ? 10.605 2.134 82.792 1.00 22.23 21 LEU G O 1
ATOM 1737 N N . GLN G 1 23 ? 12.284 2.763 84.158 1.00 21.85 22 GLN G N 1
ATOM 1738 C CA . GLN G 1 23 ? 12.662 3.921 83.359 1.00 27.26 22 GLN G CA 1
ATOM 1739 C C . GLN G 1 23 ? 12.959 3.474 81.936 1.00 34.47 22 GLN G C 1
ATOM 1740 O O . GLN G 1 23 ? 12.518 4.103 80.970 1.00 31.97 22 GLN G O 1
ATOM 1746 N N . LYS G 1 24 ? 13.694 2.373 81.811 1.00 26.07 23 LYS G N 1
ATOM 1747 C CA . LYS G 1 24 ? 14.065 1.868 80.496 1.00 28.71 23 LYS G CA 1
ATOM 1748 C C . LYS G 1 24 ? 12.846 1.336 79.750 1.00 33.10 23 LYS G C 1
ATOM 1749 O O . LYS G 1 24 ? 12.719 1.520 78.536 1.00 33.16 23 LYS G O 1
ATOM 1755 N N . ILE G 1 25 ? 11.939 0.691 80.481 1.00 24.81 24 ILE G N 1
ATOM 1756 C CA . ILE G 1 25 ? 10.729 0.150 79.881 1.00 26.97 24 ILE G CA 1
ATOM 1757 C C . ILE G 1 25 ? 9.853 1.277 79.336 1.00 34.64 24 ILE G C 1
ATOM 1758 O O . ILE G 1 25 ? 9.224 1.132 78.283 1.00 32.54 24 ILE G O 1
ATOM 1763 N N . GLU G 1 26 ? 9.818 2.403 80.045 1.00 29.28 25 GLU G N 1
ATOM 1764 C CA . GLU G 1 26 ? 9.061 3.551 79.572 1.00 33.77 25 GLU G CA 1
ATOM 1765 C C . GLU G 1 26 ? 9.681 4.085 78.290 1.00 40.03 25 GLU G C 1
ATOM 1766 O O . GLU G 1 26 ? 8.976 4.415 77.343 1.00 44.26 25 GLU G O 1
ATOM 1772 N N . GLN G 1 27 ? 11.005 4.169 78.279 1.00 38.57 26 GLN G N 1
ATOM 1773 C CA . GLN G 1 27 ? 11.756 4.648 77.122 1.00 42.31 26 GLN G CA 1
ATOM 1774 C C . GLN G 1 27 ? 11.513 3.805 75.871 1.00 42.73 26 GLN G C 1
ATOM 1775 O O . GLN G 1 27 ? 11.381 4.336 74.765 1.00 43.98 26 GLN G O 1
ATOM 1781 N N . ILE G 1 28 ? 11.473 2.489 76.054 1.00 41.62 27 ILE G N 1
ATOM 1782 C CA . ILE G 1 28 ? 11.213 1.553 74.968 1.00 43.93 27 ILE G CA 1
ATOM 1783 C C . ILE G 1 28 ? 9.807 1.743 74.397 1.00 45.47 27 ILE G C 1
ATOM 1784 O O . ILE G 1 28 ? 9.633 1.886 73.184 1.00 42.72 27 ILE G O 1
ATOM 1789 N N . LEU G 1 29 ? 8.813 1.748 75.281 1.00 40.31 28 LEU G N 1
ATOM 1790 C CA . LEU G 1 29 ? 7.421 1.941 74.889 1.00 42.71 28 LEU G CA 1
ATOM 1791 C C . LEU G 1 29 ? 7.176 3.334 74.299 1.00 49.41 28 LEU G C 1
ATOM 1792 O O . LEU G 1 29 ? 6.369 3.487 73.379 1.00 45.97 28 LEU G O 1
ATOM 1797 N N . GLN G 1 30 ? 7.868 4.341 74.835 1.00 48.64 29 GLN G N 1
ATOM 1798 C CA . GLN G 1 30 ? 7.666 5.738 74.431 1.00 50.92 29 GLN G CA 1
ATOM 1799 C C . GLN G 1 30 ? 8.033 5.960 72.967 1.00 55.28 29 GLN G C 1
ATOM 1800 O O . GLN G 1 30 ? 7.399 6.755 72.267 1.00 57.90 29 GLN G O 1
ATOM 1806 N N . GLY G 1 31 ? 9.058 5.246 72.513 1.00 48.59 30 GLY G N 1
ATOM 1807 C CA . GLY G 1 31 ? 9.524 5.363 71.146 1.00 59.15 30 GLY G CA 1
ATOM 1808 C C . GLY G 1 31 ? 10.903 4.759 70.973 1.00 60.51 30 GLY G C 1
ATOM 1809 O O . GLY G 1 31 ? 11.607 5.067 70.011 1.00 68.57 30 GLY G O 1
ATOM 1813 N N . GLY H 1 2 ? 12.120 -8.447 116.665 1.00 27.01 1 GLY H N 1
ATOM 1814 C CA . GLY H 1 2 ? 12.554 -9.586 115.871 1.00 24.54 1 GLY H CA 1
ATOM 1815 C C . GLY H 1 2 ? 11.526 -9.955 114.820 1.00 22.72 1 GLY H C 1
ATOM 1816 O O . GLY H 1 2 ? 11.877 -10.412 113.740 1.00 25.31 1 GLY H O 1
ATOM 1817 N N . LYS H 1 3 ? 10.251 -9.755 115.137 1.00 18.03 2 LYS H N 1
ATOM 1818 C CA . LYS H 1 3 ? 9.181 -10.016 114.182 1.00 20.87 2 LYS H CA 1
ATOM 1819 C C . LYS H 1 3 ? 9.208 -8.993 113.041 1.00 20.49 2 LYS H C 1
ATOM 1820 O O . LYS H 1 3 ? 8.912 -9.318 111.889 1.00 16.82 2 LYS H O 1
ATOM 1826 N N . ILE H 1 4 ? 9.585 -7.763 113.366 1.00 17.61 3 ILE H N 1
ATOM 1827 C CA . ILE H 1 4 ? 9.742 -6.725 112.355 1.00 18.30 3 ILE H CA 1
ATOM 1828 C C . ILE H 1 4 ? 10.811 -7.147 111.348 1.00 18.50 3 ILE H C 1
ATOM 1829 O O . ILE H 1 4 ? 10.598 -7.056 110.137 1.00 16.67 3 ILE H O 1
ATOM 1834 N N . GLU H 1 5 ? 11.941 -7.646 111.849 1.00 19.16 4 GLU H N 1
ATOM 1835 C CA . GLU H 1 5 ? 13.023 -8.129 110.983 1.00 19.61 4 GLU H CA 1
ATOM 1836 C C . GLU H 1 5 ? 12.539 -9.236 110.045 1.00 17.51 4 GLU H C 1
ATOM 1837 O O . GLU H 1 5 ? 12.869 -9.248 108.862 1.00 13.33 4 GLU H O 1
ATOM 1843 N N . GLN H 1 6 ? 11.764 -10.169 110.589 1.00 16.44 5 GLN H N 1
ATOM 1844 C CA . GLN H 1 6 ? 11.238 -11.291 109.815 1.00 19.01 5 GLN H CA 1
ATOM 1845 C C . GLN H 1 6 ? 10.298 -10.824 108.720 1.00 21.16 5 GLN H C 1
ATOM 1846 O O . GLN H 1 6 ? 10.306 -11.367 107.619 1.00 18.10 5 GLN H O 1
ATOM 1852 N N . ILE H 1 7 ? 9.467 -9.834 109.024 1.00 17.19 6 ILE H N 1
ATOM 1853 C CA . ILE H 1 7 ? 8.531 -9.343 108.022 1.00 18.30 6 ILE H CA 1
ATOM 1854 C C . ILE H 1 7 ? 9.297 -8.592 106.936 1.00 16.15 6 ILE H C 1
ATOM 1855 O O . ILE H 1 7 ? 9.006 -8.736 105.743 1.00 14.94 6 ILE H O 1
ATOM 1860 N N . LEU H 1 8 ? 10.286 -7.805 107.349 1.00 17.68 7 LEU H N 1
ATOM 1861 C CA . LEU H 1 8 ? 11.143 -7.096 106.401 1.00 16.78 7 LEU H CA 1
ATOM 1862 C C . LEU H 1 8 ? 11.891 -8.047 105.454 1.00 16.74 7 LEU H C 1
ATOM 1863 O O . LEU H 1 8 ? 12.025 -7.762 104.252 1.00 15.32 7 LEU H O 1
ATOM 1868 N N . GLN H 1 9 ? 12.371 -9.174 105.980 1.00 16.73 8 GLN H N 1
ATOM 1869 C CA . GLN H 1 9 ? 13.026 -10.184 105.135 1.00 17.74 8 GLN H CA 1
ATOM 1870 C C . GLN H 1 9 ? 12.047 -10.796 104.135 1.00 17.03 8 GLN H C 1
ATOM 1871 O O . GLN H 1 9 ? 12.422 -11.095 102.999 1.00 15.81 8 GLN H O 1
ATOM 1877 N N . LYS H 1 10 ? 10.801 -11.007 104.549 1.00 17.81 9 LYS H N 1
ATOM 1878 C CA . LYS H 1 10 ? 9.795 -11.487 103.599 1.00 14.29 9 LYS H CA 1
ATOM 1879 C C . LYS H 1 10 ? 9.545 -10.463 102.501 1.00 16.35 9 LYS H C 1
ATOM 1880 O O . LYS H 1 10 ? 9.468 -10.806 101.314 1.00 15.61 9 LYS H O 1
ATOM 1886 N N . ILE H 1 11 ? 9.421 -9.205 102.902 1.00 12.80 10 ILE H N 1
ATOM 1887 C CA . ILE H 1 11 ? 9.279 -8.116 101.958 1.00 12.95 10 ILE H CA 1
ATOM 1888 C C . ILE H 1 11 ? 10.447 -8.074 100.972 1.00 15.38 10 ILE H C 1
ATOM 1889 O O . ILE H 1 11 ? 10.251 -7.932 99.759 1.00 15.29 10 ILE H O 1
ATOM 1894 N N . GLU H 1 12 ? 11.664 -8.198 101.485 1.00 15.95 11 GLU H N 1
ATOM 1895 C CA . GLU H 1 12 ? 12.851 -8.203 100.632 1.00 15.20 11 GLU H CA 1
ATOM 1896 C C . GLU H 1 12 ? 12.787 -9.305 99.570 1.00 17.20 11 GLU H C 1
ATOM 1897 O O . GLU H 1 12 ? 13.143 -9.078 98.416 1.00 17.01 11 GLU H O 1
ATOM 1903 N N . LYS H 1 13 ? 12.336 -10.497 99.956 1.00 17.28 12 LYS H N 1
ATOM 1904 C CA . LYS H 1 13 ? 12.280 -11.625 99.029 1.00 17.09 12 LYS H CA 1
ATOM 1905 C C . LYS H 1 13 ? 11.242 -11.396 97.924 1.00 20.14 12 LYS H C 1
ATOM 1906 O O . LYS H 1 13 ? 11.461 -11.759 96.763 1.00 14.66 12 LYS H O 1
ATOM 1912 N N . ILE H 1 14 ? 10.117 -10.783 98.276 1.00 16.54 13 ILE H N 1
ATOM 1913 C CA . ILE H 1 14 ? 9.064 -10.569 97.296 1.00 13.33 13 ILE H CA 1
ATOM 1914 C C . ILE H 1 14 ? 9.559 -9.570 96.268 1.00 16.28 13 ILE H C 1
ATOM 1915 O O . ILE H 1 14 ? 9.332 -9.727 95.067 1.00 15.40 13 ILE H O 1
ATOM 1920 N N . LEU H 1 15 ? 10.236 -8.534 96.756 1.00 13.59 14 LEU H N 1
ATOM 1921 C CA . LEU H 1 15 ? 10.823 -7.526 95.889 1.00 12.59 14 LEU H CA 1
ATOM 1922 C C . LEU H 1 15 ? 11.882 -8.109 94.963 1.00 12.47 14 LEU H C 1
ATOM 1923 O O . LEU H 1 15 ? 12.006 -7.684 93.811 1.00 12.91 14 LEU H O 1
ATOM 1928 N N . GLN H 1 16 ? 12.660 -9.068 95.454 1.00 14.57 15 GLN H N 1
ATOM 1929 C CA . GLN H 1 16 ? 13.616 -9.750 94.570 1.00 16.51 15 GLN H CA 1
ATOM 1930 C C . GLN H 1 16 ? 12.894 -10.472 93.423 1.00 17.34 15 GLN H C 1
ATOM 1931 O O . GLN H 1 16 ? 13.356 -10.449 92.282 1.00 13.33 15 GLN H O 1
ATOM 1937 N N . LYS H 1 17 ? 11.771 -11.118 93.733 1.00 11.95 16 LYS H N 1
ATOM 1938 C CA . LYS H 1 17 ? 11.013 -11.840 92.722 1.00 17.61 16 LYS H CA 1
ATOM 1939 C C . LYS H 1 17 ? 10.419 -10.863 91.712 1.00 16.64 16 LYS H C 1
ATOM 1940 O O . LYS H 1 17 ? 10.398 -11.150 90.522 1.00 14.51 16 LYS H O 1
ATOM 1946 N N . ILE H 1 18 ? 9.938 -9.717 92.205 1.00 13.60 17 ILE H N 1
ATOM 1947 C CA . ILE H 1 18 ? 9.415 -8.628 91.367 1.00 12.12 17 ILE H CA 1
ATOM 1948 C C . ILE H 1 18 ? 10.481 -8.067 90.432 1.00 14.22 17 ILE H C 1
ATOM 1949 O O . ILE H 1 18 ? 10.251 -7.890 89.231 1.00 13.49 17 ILE H O 1
ATOM 1954 N N . GLU H 1 19 ? 11.658 -7.793 90.979 1.00 17.77 18 GLU H N 1
ATOM 1955 C CA . GLU H 1 19 ? 12.758 -7.261 90.176 1.00 14.72 18 GLU H CA 1
ATOM 1956 C C . GLU H 1 19 ? 13.079 -8.203 89.030 1.00 16.43 18 GLU H C 1
ATOM 1957 O O . GLU H 1 19 ? 13.326 -7.767 87.912 1.00 18.35 18 GLU H O 1
ATOM 1963 N N . TRP H 1 20 ? 13.057 -9.498 89.315 1.00 18.45 19 TRP H N 1
ATOM 1964 C CA . TRP H 1 20 ? 13.387 -10.521 88.324 1.00 20.64 19 TRP H CA 1
ATOM 1965 C C . TRP H 1 20 ? 12.328 -10.589 87.226 1.00 18.01 19 TRP H C 1
ATOM 1966 O O . TRP H 1 20 ? 12.657 -10.577 86.045 1.00 17.35 19 TRP H O 1
ATOM 1977 N N . ILE H 1 21 ? 11.054 -10.636 87.602 1.00 17.00 20 ILE H N 1
ATOM 1978 C CA . ILE H 1 21 ? 9.998 -10.585 86.588 1.00 18.90 20 ILE H CA 1
ATOM 1979 C C . ILE H 1 21 ? 10.141 -9.346 85.715 1.00 20.38 20 ILE H C 1
ATOM 1980 O O . ILE H 1 21 ? 9.990 -9.424 84.497 1.00 22.87 20 ILE H O 1
ATOM 1985 N N . LEU H 1 22 ? 10.465 -8.207 86.323 1.00 16.70 21 LEU H N 1
ATOM 1986 C CA . LEU H 1 22 ? 10.665 -6.986 85.548 1.00 17.86 21 LEU H CA 1
ATOM 1987 C C . LEU H 1 22 ? 11.822 -7.112 84.572 1.00 19.14 21 LEU H C 1
ATOM 1988 O O . LEU H 1 22 ? 11.751 -6.587 83.465 1.00 21.88 21 LEU H O 1
ATOM 1993 N N . GLN H 1 23 ? 12.899 -7.770 84.994 1.00 20.47 22 GLN H N 1
ATOM 1994 C CA . GLN H 1 23 ? 14.059 -7.952 84.129 1.00 23.59 22 GLN H CA 1
ATOM 1995 C C . GLN H 1 23 ? 13.634 -8.744 82.905 1.00 18.97 22 GLN H C 1
ATOM 1996 O O . GLN H 1 23 ? 13.993 -8.401 81.786 1.00 29.62 22 GLN H O 1
ATOM 2002 N N . LYS H 1 24 ? 12.874 -9.811 83.124 1.00 19.75 23 LYS H N 1
ATOM 2003 C CA . LYS H 1 24 ? 12.404 -10.646 82.021 1.00 26.58 23 LYS H CA 1
ATOM 2004 C C . LYS H 1 24 ? 11.408 -9.904 81.118 1.00 32.93 23 LYS H C 1
ATOM 2005 O O . LYS H 1 24 ? 11.472 -10.012 79.889 1.00 30.48 23 LYS H O 1
ATOM 2011 N N . ILE H 1 25 ? 10.492 -9.152 81.726 1.00 25.26 24 ILE H N 1
ATOM 2012 C CA . ILE H 1 25 ? 9.540 -8.343 80.966 1.00 24.79 24 ILE H CA 1
ATOM 2013 C C . ILE H 1 25 ? 10.295 -7.388 80.060 1.00 25.69 24 ILE H C 1
ATOM 2014 O O . ILE H 1 25 ? 9.988 -7.260 78.871 1.00 31.31 24 ILE H O 1
ATOM 2019 N N . GLU H 1 26 ? 11.302 -6.731 80.619 1.00 23.42 25 GLU H N 1
ATOM 2020 C CA . GLU H 1 26 ? 12.053 -5.738 79.878 1.00 25.77 25 GLU H CA 1
ATOM 2021 C C . GLU H 1 26 ? 12.788 -6.374 78.693 1.00 35.98 25 GLU H C 1
ATOM 2022 O O . GLU H 1 26 ? 12.861 -5.791 77.607 1.00 33.39 25 GLU H O 1
ATOM 2028 N N . GLN H 1 27 ? 13.327 -7.570 78.895 1.00 32.03 26 GLN H N 1
ATOM 2029 C CA . GLN H 1 27 ? 13.993 -8.285 77.809 1.00 37.94 26 GLN H CA 1
ATOM 2030 C C . GLN H 1 27 ? 13.033 -8.642 76.675 1.00 36.96 26 GLN H C 1
ATOM 2031 O O . GLN H 1 27 ? 13.372 -8.494 75.500 1.00 38.39 26 GLN H O 1
ATOM 2037 N N . ILE H 1 28 ? 11.841 -9.117 77.033 1.00 32.38 27 ILE H N 1
ATOM 2038 C CA . ILE H 1 28 ? 10.785 -9.387 76.060 1.00 34.70 27 ILE H CA 1
ATOM 2039 C C . ILE H 1 28 ? 10.474 -8.151 75.212 1.00 38.42 27 ILE H C 1
ATOM 2040 O O . ILE H 1 28 ? 10.345 -8.251 73.994 1.00 37.40 27 ILE H O 1
ATOM 2045 N N . LEU H 1 29 ? 10.365 -6.988 75.852 1.00 33.42 28 LEU H N 1
ATOM 2046 C CA . LEU H 1 29 ? 10.030 -5.753 75.133 1.00 34.62 28 LEU H CA 1
ATOM 2047 C C . LEU H 1 29 ? 11.174 -5.226 74.254 1.00 41.79 28 LEU H C 1
ATOM 2048 O O . LEU H 1 29 ? 10.937 -4.495 73.293 1.00 41.76 28 LEU H O 1
ATOM 2053 N N . GLN H 1 30 ? 12.410 -5.593 74.587 1.00 46.31 29 GLN H N 1
ATOM 2054 C CA . GLN H 1 30 ? 13.573 -5.219 73.781 1.00 45.07 29 GLN H CA 1
ATOM 2055 C C . GLN H 1 30 ? 13.607 -5.981 72.457 1.00 54.61 29 GLN H C 1
ATOM 2056 O O . GLN H 1 30 ? 14.230 -5.534 71.492 1.00 60.43 29 GLN H O 1
ATOM 2062 N N . GLY H 1 31 ? 12.952 -7.139 72.418 1.00 49.74 30 GLY H N 1
ATOM 2063 C CA . GLY H 1 31 ? 12.940 -7.964 71.224 1.00 53.56 30 GLY H CA 1
ATOM 2064 C C . GLY H 1 31 ? 12.519 -9.393 71.503 1.00 54.31 30 GLY H C 1
ATOM 2065 O O . GLY H 1 31 ? 13.059 -10.043 72.399 1.00 58.99 30 GLY H O 1
ATOM 2069 N N . GLY I 1 2 ? 3.645 -2.775 117.660 1.00 26.45 1 GLY I N 1
ATOM 2070 C CA . GLY I 1 2 ? 2.506 -3.566 117.227 1.00 28.00 1 GLY I CA 1
ATOM 2071 C C . GLY I 1 2 ? 1.910 -2.998 115.957 1.00 24.07 1 GLY I C 1
ATOM 2072 O O . GLY I 1 2 ? 1.662 -3.728 114.996 1.00 23.35 1 GLY I O 1
ATOM 2073 N N . LYS I 1 3 ? 1.705 -1.686 115.947 1.00 22.96 2 LYS I N 1
ATOM 2074 C CA . LYS I 1 3 ? 1.165 -1.011 114.774 1.00 24.44 2 LYS I CA 1
ATOM 2075 C C . LYS I 1 3 ? 2.152 -1.104 113.608 1.00 24.84 2 LYS I C 1
ATOM 2076 O O . LYS I 1 3 ? 1.749 -1.241 112.447 1.00 20.28 2 LYS I O 1
ATOM 2082 N N . ILE I 1 4 ? 3.443 -1.027 113.919 1.00 20.46 3 ILE I N 1
ATOM 2083 C CA . ILE I 1 4 ? 4.468 -1.111 112.880 1.00 22.44 3 ILE I CA 1
ATOM 2084 C C . ILE I 1 4 ? 4.426 -2.491 112.229 1.00 19.93 3 ILE I C 1
ATOM 2085 O O . ILE I 1 4 ? 4.467 -2.598 110.996 1.00 16.39 3 ILE I O 1
ATOM 2090 N N . GLU I 1 5 ? 4.297 -3.542 113.039 1.00 20.10 4 GLU I N 1
ATOM 2091 C CA . GLU I 1 5 ? 4.187 -4.891 112.484 1.00 24.70 4 GLU I CA 1
ATOM 2092 C C . GLU I 1 5 ? 2.950 -5.016 111.612 1.00 20.17 4 GLU I C 1
ATOM 2093 O O . GLU I 1 5 ? 2.998 -5.627 110.549 1.00 21.65 4 GLU I O 1
ATOM 2099 N N . GLN I 1 6 ? 1.836 -4.443 112.057 1.00 18.24 5 GLN I N 1
ATOM 2100 C CA . GLN I 1 6 ? 0.595 -4.532 111.301 1.00 19.65 5 GLN I CA 1
ATOM 2101 C C . GLN I 1 6 ? 0.721 -3.838 109.950 1.00 20.41 5 GLN I C 1
ATOM 2102 O O . GLN I 1 6 ? 0.254 -4.357 108.935 1.00 18.30 5 GLN I O 1
ATOM 2108 N N . ILE I 1 7 ? 1.321 -2.653 109.938 1.00 14.45 6 ILE I N 1
ATOM 2109 C CA . ILE I 1 7 ? 1.484 -1.936 108.682 1.00 12.98 6 ILE I CA 1
ATOM 2110 C C . ILE I 1 7 ? 2.417 -2.712 107.755 1.00 14.61 6 ILE I C 1
ATOM 2111 O O . ILE I 1 7 ? 2.160 -2.824 106.561 1.00 15.72 6 ILE I O 1
ATOM 2116 N N . LEU I 1 8 ? 3.495 -3.257 108.306 1.00 13.31 7 LEU I N 1
ATOM 2117 C CA . LEU I 1 8 ? 4.442 -4.017 107.501 1.00 12.88 7 LEU I CA 1
ATOM 2118 C C . LEU I 1 8 ? 3.787 -5.264 106.914 1.00 16.14 7 LEU I C 1
ATOM 2119 O O . LEU I 1 8 ? 4.082 -5.652 105.790 1.00 15.13 7 LEU I O 1
ATOM 2124 N N . GLN I 1 9 ? 2.908 -5.903 107.678 1.00 15.04 8 GLN I N 1
ATOM 2125 C CA . GLN I 1 9 ? 2.196 -7.078 107.176 1.00 19.62 8 GLN I CA 1
ATOM 2126 C C . GLN I 1 9 ? 1.259 -6.698 106.041 1.00 19.32 8 GLN I C 1
ATOM 2127 O O . GLN I 1 9 ? 1.011 -7.491 105.136 1.00 19.16 8 GLN I O 1
ATOM 2133 N N . LYS I 1 10 ? 0.736 -5.480 106.090 1.00 18.35 9 LYS I N 1
ATOM 2134 C CA . LYS I 1 10 ? -0.126 -4.988 105.033 1.00 17.91 9 LYS I CA 1
ATOM 2135 C C . LYS I 1 10 ? 0.694 -4.716 103.779 1.00 16.45 9 LYS I C 1
ATOM 2136 O O . LYS I 1 10 ? 0.269 -5.033 102.677 1.00 12.63 9 LYS I O 1
ATOM 2142 N N . ILE I 1 11 ? 1.874 -4.136 103.961 1.00 13.17 10 ILE I N 1
ATOM 2143 C CA . ILE I 1 11 ? 2.781 -3.865 102.852 1.00 15.31 10 ILE I CA 1
ATOM 2144 C C . ILE I 1 11 ? 3.204 -5.188 102.188 1.00 12.92 10 ILE I C 1
ATOM 2145 O O . ILE I 1 11 ? 3.261 -5.291 100.964 1.00 13.55 10 ILE I O 1
ATOM 2150 N N . GLU I 1 12 ? 3.479 -6.206 103.000 1.00 14.40 11 GLU I N 1
ATOM 2151 C CA . GLU I 1 12 ? 3.853 -7.521 102.473 1.00 15.47 11 GLU I CA 1
ATOM 2152 C C . GLU I 1 12 ? 2.746 -8.108 101.593 1.00 15.47 11 GLU I C 1
ATOM 2153 O O . GLU I 1 12 ? 3.018 -8.650 100.521 1.00 15.47 11 GLU I O 1
ATOM 2159 N N . LYS I 1 13 ? 1.496 -7.988 102.039 1.00 15.24 12 LYS I N 1
ATOM 2160 C CA . LYS I 1 13 ? 0.359 -8.495 101.267 1.00 16.06 12 LYS I CA 1
ATOM 2161 C C . LYS I 1 13 ? 0.143 -7.753 99.956 1.00 16.38 12 LYS I C 1
ATOM 2162 O O . LYS I 1 13 ? -0.227 -8.356 98.953 1.00 21.72 12 LYS I O 1
ATOM 2168 N N . ILE I 1 14 ? 0.342 -6.441 99.954 1.00 15.68 13 ILE I N 1
ATOM 2169 C CA . ILE I 1 14 ? 0.166 -5.690 98.714 1.00 15.51 13 ILE I CA 1
ATOM 2170 C C . ILE I 1 14 ? 1.262 -6.082 97.725 1.00 15.66 13 ILE I C 1
ATOM 2171 O O . ILE I 1 14 ? 1.014 -6.249 96.522 1.00 13.94 13 ILE I O 1
ATOM 2176 N N . LEU I 1 15 ? 2.478 -6.228 98.236 1.00 15.21 14 LEU I N 1
ATOM 2177 C CA . LEU I 1 15 ? 3.599 -6.586 97.380 1.00 13.97 14 LEU I CA 1
ATOM 2178 C C . LEU I 1 15 ? 3.391 -7.976 96.793 1.00 14.60 14 LEU I C 1
ATOM 2179 O O . LEU I 1 15 ? 3.728 -8.226 95.637 1.00 14.80 14 LEU I O 1
ATOM 2184 N N . GLN I 1 16 ? 2.830 -8.881 97.589 1.00 13.46 15 GLN I N 1
ATOM 2185 C CA . GLN I 1 16 ? 2.528 -10.211 97.083 1.00 16.11 15 GLN I CA 1
ATOM 2186 C C . GLN I 1 16 ? 1.507 -10.083 95.961 1.00 17.09 15 GLN I C 1
ATOM 2187 O O . GLN I 1 16 ? 1.643 -10.735 94.922 1.00 17.90 15 GLN I O 1
ATOM 2193 N N . LYS I 1 17 ? 0.508 -9.213 96.139 1.00 16.06 16 LYS I N 1
ATOM 2194 C CA . LYS I 1 17 ? -0.491 -9.004 95.094 1.00 15.92 16 LYS I CA 1
ATOM 2195 C C . LYS I 1 17 ? 0.175 -8.459 93.835 1.00 21.46 16 LYS I C 1
ATOM 2196 O O . LYS I 1 17 ? -0.172 -8.845 92.715 1.00 16.06 16 LYS I O 1
ATOM 2202 N N . ILE I 1 18 ? 1.137 -7.560 94.029 1.00 15.72 17 ILE I N 1
ATOM 2203 C CA . ILE I 1 18 ? 1.845 -6.948 92.916 1.00 15.88 17 ILE I CA 1
ATOM 2204 C C . ILE I 1 18 ? 2.670 -7.992 92.169 1.00 17.34 17 ILE I C 1
ATOM 2205 O O . ILE I 1 18 ? 2.732 -7.989 90.940 1.00 14.27 17 ILE I O 1
ATOM 2210 N N . GLU I 1 19 ? 3.334 -8.867 92.912 1.00 18.40 18 GLU I N 1
ATOM 2211 C CA . GLU I 1 19 ? 4.059 -9.959 92.277 1.00 16.51 18 GLU I CA 1
ATOM 2212 C C . GLU I 1 19 ? 3.107 -10.800 91.400 1.00 17.52 18 GLU I C 1
ATOM 2213 O O . GLU I 1 19 ? 3.401 -11.086 90.237 1.00 17.51 18 GLU I O 1
ATOM 2219 N N . TRP I 1 20 ? 1.956 -11.173 91.955 1.00 21.97 19 TRP I N 1
ATOM 2220 C CA . TRP I 1 20 ? 1.001 -12.030 91.249 1.00 20.21 19 TRP I CA 1
ATOM 2221 C C . TRP I 1 20 ? 0.500 -11.400 89.965 1.00 25.58 19 TRP I C 1
ATOM 2222 O O . TRP I 1 20 ? 0.363 -12.086 88.947 1.00 24.11 19 TRP I O 1
ATOM 2233 N N . ILE I 1 21 ? 0.246 -10.096 90.000 1.00 20.35 20 ILE I N 1
ATOM 2234 C CA . ILE I 1 21 ? -0.200 -9.388 88.806 1.00 19.42 20 ILE I CA 1
ATOM 2235 C C . ILE I 1 21 ? 0.905 -9.389 87.762 1.00 26.80 20 ILE I C 1
ATOM 2236 O O . ILE I 1 21 ? 0.637 -9.503 86.552 1.00 18.82 20 ILE I O 1
ATOM 2241 N N . LEU I 1 22 ? 2.147 -9.241 88.225 1.00 20.89 21 LEU I N 1
ATOM 2242 C CA . LEU I 1 22 ? 3.288 -9.214 87.315 1.00 21.91 21 LEU I CA 1
ATOM 2243 C C . LEU I 1 22 ? 3.492 -10.570 86.639 1.00 15.78 21 LEU I C 1
ATOM 2244 O O . LEU I 1 22 ? 3.894 -10.627 85.474 1.00 21.18 21 LEU I O 1
ATOM 2249 N N . GLN I 1 23 ? 3.213 -11.648 87.372 1.00 17.93 22 GLN I N 1
ATOM 2250 C CA . GLN I 1 23 ? 3.292 -12.995 86.819 1.00 20.91 22 GLN I CA 1
ATOM 2251 C C . GLN I 1 23 ? 2.284 -13.134 85.665 1.00 23.16 22 GLN I C 1
ATOM 2252 O O . GLN I 1 23 ? 2.626 -13.605 84.582 1.00 24.12 22 GLN I O 1
ATOM 2258 N N . LYS I 1 24 ? 1.048 -12.703 85.901 1.00 25.41 23 LYS I N 1
ATOM 2259 C CA . LYS I 1 24 ? 0.014 -12.715 84.864 1.00 27.10 23 LYS I CA 1
ATOM 2260 C C . LYS I 1 24 ? 0.402 -11.834 83.679 1.00 23.76 23 LYS I C 1
ATOM 2261 O O . LYS I 1 24 ? 0.209 -12.219 82.521 1.00 24.75 23 LYS I O 1
ATOM 2267 N N . ILE I 1 25 ? 0.959 -10.657 83.959 1.00 20.79 24 ILE I N 1
ATOM 2268 C CA . ILE I 1 25 ? 1.443 -9.787 82.888 1.00 17.10 24 ILE I CA 1
ATOM 2269 C C . ILE I 1 25 ? 2.550 -10.484 82.093 1.00 26.21 24 ILE I C 1
ATOM 2270 O O . ILE I 1 25 ? 2.586 -10.416 80.852 1.00 23.37 24 ILE I O 1
ATOM 2275 N N . GLU I 1 26 ? 3.443 -11.166 82.808 1.00 25.46 25 GLU I N 1
ATOM 2276 C CA . GLU I 1 26 ? 4.523 -11.897 82.157 1.00 27.36 25 GLU I CA 1
ATOM 2277 C C . GLU I 1 26 ? 3.9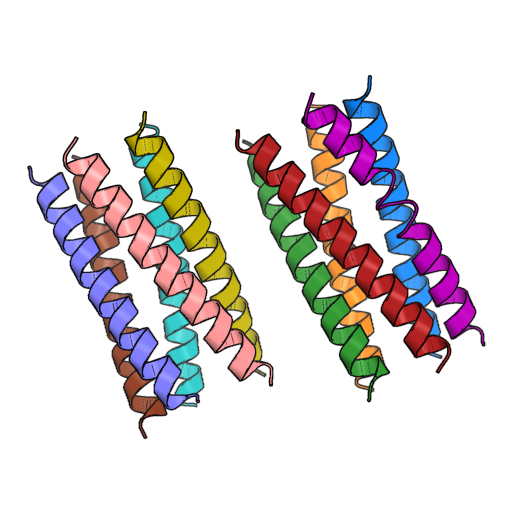62 -12.972 81.218 1.00 28.04 25 GLU I C 1
ATOM 2278 O O . GLU I 1 26 ? 4.434 -13.111 80.083 1.00 26.83 25 GLU I O 1
ATOM 2284 N N . GLN I 1 27 ? 2.967 -13.728 81.695 1.00 24.70 26 GLN I N 1
ATOM 2285 C CA . GLN I 1 27 ? 2.341 -14.794 80.900 1.00 28.77 26 GLN I CA 1
ATOM 2286 C C . GLN I 1 27 ? 1.788 -14.244 79.590 1.00 30.22 26 GLN I C 1
ATOM 2287 O O . GLN I 1 27 ? 1.990 -14.836 78.529 1.00 35.33 26 GLN I O 1
ATOM 2293 N N . ILE I 1 28 ? 1.088 -13.117 79.679 1.00 26.24 27 ILE I N 1
ATOM 2294 C CA . ILE I 1 28 ? 0.449 -12.493 78.525 1.00 29.37 27 ILE I CA 1
ATOM 2295 C C . ILE I 1 28 ? 1.478 -12.098 77.477 1.00 31.39 27 ILE I C 1
ATOM 2296 O O . ILE I 1 28 ? 1.232 -12.217 76.275 1.00 31.78 27 ILE I O 1
ATOM 2301 N N . LEU I 1 29 ? 2.638 -11.642 77.935 1.00 31.86 28 LEU I N 1
ATOM 2302 C CA . LEU I 1 29 ? 3.673 -11.167 77.023 1.00 29.68 28 LEU I CA 1
ATOM 2303 C C . LEU I 1 29 ? 4.490 -12.312 76.399 1.00 30.50 28 LEU I C 1
ATOM 2304 O O . LEU I 1 29 ? 5.278 -12.079 75.484 1.00 29.21 28 LEU I O 1
ATOM 2309 N N . GLN I 1 30 ? 4.301 -13.542 76.883 1.00 34.26 29 GLN I N 1
ATOM 2310 C CA . GLN I 1 30 ? 4.935 -14.704 76.241 1.00 36.38 29 GLN I CA 1
ATOM 2311 C C . GLN I 1 30 ? 4.512 -14.874 74.760 1.00 35.31 29 GLN I C 1
ATOM 2312 O O . GLN I 1 30 ? 5.381 -14.857 73.886 1.00 47.14 29 GLN I O 1
ATOM 2321 N N . GLY J 1 2 ? 6.672 7.317 116.040 1.00 24.89 1 GLY J N 1
ATOM 2322 C CA . GLY J 1 2 ? 5.451 7.874 115.482 1.00 23.70 1 GLY J CA 1
ATOM 2323 C C . GLY J 1 2 ? 5.656 8.245 114.025 1.00 25.90 1 GLY J C 1
ATOM 2324 O O . GLY J 1 2 ? 4.819 7.960 113.161 1.00 22.51 1 GLY J O 1
ATOM 2325 N N . LYS J 1 3 ? 6.793 8.869 113.752 1.00 25.41 2 LYS J N 1
ATOM 2326 C CA . LYS J 1 3 ? 7.152 9.248 112.397 1.00 28.23 2 LYS J CA 1
ATOM 2327 C C . LYS J 1 3 ? 7.374 8.008 111.521 1.00 27.20 2 LYS J C 1
ATOM 2328 O O . LYS J 1 3 ? 7.003 7.999 110.343 1.00 24.16 2 LYS J O 1
ATOM 2334 N N . ILE J 1 4 ? 7.984 6.970 112.090 1.00 22.22 3 ILE J N 1
ATOM 2335 C CA . ILE J 1 4 ? 8.160 5.713 111.361 1.00 22.12 3 ILE J CA 1
ATOM 2336 C C . ILE J 1 4 ? 6.802 5.168 110.896 1.00 20.00 3 ILE J C 1
ATOM 2337 O O . ILE J 1 4 ? 6.636 4.846 109.721 1.00 18.95 3 ILE J O 1
ATOM 2342 N N . GLU J 1 5 ? 5.831 5.081 111.809 1.00 20.65 4 GLU J N 1
ATOM 2343 C CA . GLU J 1 5 ? 4.476 4.640 111.457 1.00 23.09 4 GLU J CA 1
ATOM 2344 C C 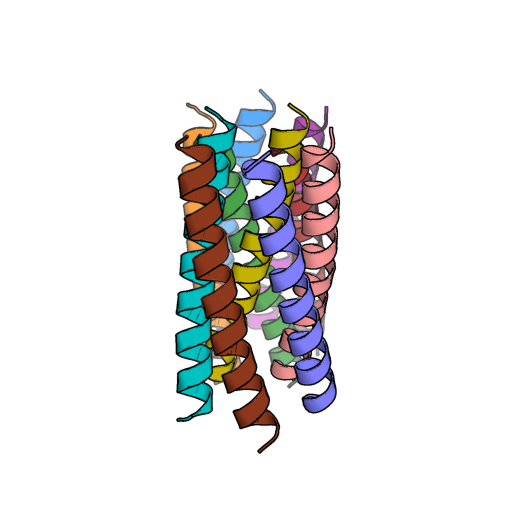. GLU J 1 5 ? 3.853 5.475 110.352 1.00 23.53 4 GLU J C 1
ATOM 2345 O O . GLU J 1 5 ? 3.180 4.934 109.477 1.00 24.17 4 GLU J O 1
ATOM 2351 N N . GLN J 1 6 ? 4.038 6.793 110.409 1.00 21.31 5 GLN J N 1
ATOM 2352 C CA . GLN J 1 6 ? 3.465 7.672 109.388 1.00 27.41 5 GLN J CA 1
ATOM 2353 C C . GLN J 1 6 ? 4.088 7.418 108.021 1.00 23.74 5 GLN J C 1
ATOM 2354 O O . GLN J 1 6 ? 3.386 7.352 107.010 1.00 26.52 5 GLN J O 1
ATOM 2360 N N . ILE J 1 7 ? 5.410 7.291 107.9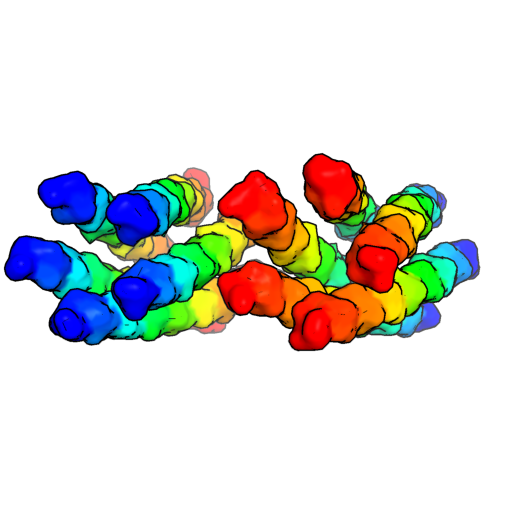81 1.00 21.43 6 ILE J N 1
ATOM 2361 C CA . ILE J 1 7 ? 6.077 7.032 106.718 1.00 21.30 6 ILE J CA 1
ATOM 2362 C C . ILE J 1 7 ? 5.641 5.674 106.175 1.00 18.19 6 ILE J C 1
ATOM 2363 O O . ILE J 1 7 ? 5.348 5.542 104.992 1.00 15.37 6 ILE J O 1
ATOM 2368 N N . LEU J 1 8 ? 5.597 4.668 107.044 1.00 18.99 7 LEU J N 1
ATOM 2369 C CA . LEU J 1 8 ? 5.163 3.338 106.626 1.00 16.87 7 LEU J CA 1
ATOM 2370 C C . LEU J 1 8 ? 3.741 3.360 106.073 1.00 14.69 7 LEU J C 1
ATOM 2371 O O . LEU J 1 8 ? 3.454 2.711 105.066 1.00 13.72 7 LEU J O 1
ATOM 2376 N N . GLN J 1 9 ? 2.856 4.124 106.706 1.00 14.43 8 GLN J N 1
ATOM 2377 C CA . GLN J 1 9 ? 1.492 4.269 106.175 1.00 23.35 8 GLN J CA 1
ATOM 2378 C C . GLN J 1 9 ? 1.456 4.951 104.808 1.00 18.46 8 GLN J C 1
ATOM 2379 O O . GLN J 1 9 ? 0.624 4.606 103.961 1.00 21.38 8 GLN J O 1
ATOM 2385 N N . LYS J 1 10 ? 2.356 5.909 104.589 1.00 17.47 9 LYS J N 1
ATOM 2386 C CA . LYS J 1 10 ? 2.485 6.548 103.277 1.00 20.94 9 LYS J CA 1
ATOM 2387 C C . LYS J 1 10 ? 2.938 5.536 102.226 1.00 16.92 9 LYS J C 1
ATOM 2388 O O . LYS J 1 10 ? 2.420 5.514 101.110 1.00 16.16 9 LYS J O 1
ATOM 2394 N N . ILE J 1 11 ? 3.928 4.726 102.595 1.00 14.85 10 ILE J N 1
ATOM 2395 C CA . ILE J 1 11 ? 4.459 3.680 101.735 1.00 13.69 10 ILE J CA 1
ATOM 2396 C C . ILE J 1 11 ? 3.359 2.671 101.379 1.00 11.94 10 ILE J C 1
ATOM 2397 O O . ILE J 1 11 ? 3.229 2.278 100.226 1.00 13.97 10 ILE J O 1
ATOM 2402 N N . GLU J 1 12 ? 2.569 2.250 102.366 1.00 12.10 11 GLU J N 1
ATOM 2403 C CA . GLU J 1 12 ? 1.468 1.331 102.099 1.00 15.04 11 GLU J CA 1
ATOM 2404 C C . GLU J 1 12 ? 0.502 1.924 101.065 1.00 20.54 11 GLU J C 1
ATOM 2405 O O . GLU J 1 12 ? 0.029 1.222 100.161 1.00 17.47 11 GLU J O 1
ATOM 2411 N N . LYS J 1 13 ? 0.225 3.219 101.175 1.00 16.88 12 LYS J N 1
ATOM 2412 C CA . LYS J 1 13 ? -0.691 3.864 100.245 1.00 14.81 12 LYS J CA 1
ATOM 2413 C C . LYS J 1 13 ? -0.106 3.945 98.831 1.00 18.17 12 LYS J C 1
ATOM 2414 O O . LYS J 1 13 ? -0.813 3.731 97.847 1.00 15.48 12 LYS J O 1
ATOM 2420 N N . ILE J 1 14 ? 1.184 4.244 98.724 1.00 15.43 13 ILE J N 1
ATOM 2421 C CA . ILE J 1 14 ? 1.826 4.338 97.409 1.00 14.51 13 ILE J CA 1
ATOM 2422 C C . ILE J 1 14 ? 1.790 2.972 96.715 1.00 17.17 13 ILE J C 1
ATOM 2423 O O . ILE J 1 14 ? 1.505 2.868 95.527 1.00 16.90 13 ILE J O 1
ATOM 2428 N N . LEU J 1 15 ? 2.063 1.927 97.482 1.00 14.45 14 LEU J N 1
ATOM 2429 C CA . LEU J 1 15 ? 2.028 0.570 96.960 1.00 16.74 14 LEU J CA 1
ATOM 2430 C C . LEU J 1 15 ? 0.625 0.153 96.502 1.00 15.43 14 LEU J C 1
ATOM 2431 O O . LEU J 1 15 ? 0.492 -0.510 95.470 1.00 15.75 14 LEU J O 1
ATOM 2436 N N . GLN J 1 16 ? -0.410 0.546 97.246 1.00 17.84 15 GLN J N 1
ATOM 2437 C CA . GLN J 1 16 ? -1.797 0.285 96.838 1.00 19.32 15 GLN J CA 1
ATOM 2438 C C . GLN J 1 16 ? -2.090 0.946 95.502 1.00 15.96 15 GLN J C 1
ATOM 2439 O O . GLN J 1 16 ? -2.749 0.360 94.643 1.00 21.15 15 GLN J O 1
ATOM 2445 N N . LYS J 1 17 ? -1.598 2.169 95.330 1.00 15.07 16 LYS J N 1
ATOM 2446 C CA . LYS J 1 17 ? -1.704 2.874 94.058 1.00 16.85 16 LYS J CA 1
ATOM 2447 C C . LYS J 1 17 ? -0.977 2.127 92.937 1.00 21.49 16 LYS J C 1
ATOM 2448 O O . LYS J 1 17 ? -1.506 1.981 91.827 1.00 19.30 16 LYS J O 1
ATOM 2454 N N . ILE J 1 18 ? 0.236 1.656 93.218 1.00 20.16 17 ILE J N 1
ATOM 2455 C CA . ILE J 1 18 ? 0.998 0.898 92.217 1.00 18.17 17 ILE J CA 1
ATOM 2456 C C . ILE J 1 18 ? 0.261 -0.379 91.801 1.00 16.47 17 ILE J C 1
ATOM 2457 O O . ILE J 1 18 ? 0.232 -0.732 90.627 1.00 17.10 17 ILE J O 1
ATOM 2462 N N . GLU J 1 19 ? -0.336 -1.066 92.764 1.00 13.55 18 GLU J N 1
ATOM 2463 C CA . GLU J 1 19 ? -1.088 -2.274 92.461 1.00 18.19 18 GLU J CA 1
ATOM 2464 C C . GLU J 1 19 ? -2.301 -1.917 91.602 1.00 19.54 18 GLU J C 1
ATOM 2465 O O . GLU J 1 19 ? -2.675 -2.651 90.689 1.00 22.06 18 GLU J O 1
ATOM 2471 N N . TRP J 1 20 ? -2.908 -0.781 91.911 1.00 21.86 19 TRP J N 1
ATOM 2472 C CA . TRP J 1 20 ? -4.069 -0.280 91.176 1.00 25.16 19 TRP J CA 1
ATOM 2473 C C . TRP J 1 20 ? -3.684 -0.065 89.715 1.00 24.43 19 TRP J C 1
ATOM 2474 O O . TRP J 1 20 ? -4.357 -0.549 88.806 1.00 23.27 19 TRP J O 1
ATOM 2485 N N . ILE J 1 21 ? -2.585 0.645 89.501 1.00 20.12 20 ILE J N 1
ATOM 2486 C CA . ILE J 1 21 ? -2.114 0.948 88.159 1.00 19.79 20 ILE J CA 1
ATOM 2487 C C . ILE J 1 21 ? -1.758 -0.327 87.394 1.00 25.15 20 ILE J C 1
ATOM 2488 O O . ILE J 1 21 ? -2.056 -0.446 86.200 1.00 22.30 20 ILE J O 1
ATOM 2493 N N . LEU J 1 22 ? -1.122 -1.279 88.072 1.00 18.57 21 LEU J N 1
ATOM 2494 C CA . LEU J 1 22 ? -0.755 -2.536 87.418 1.00 22.36 21 LEU J CA 1
ATOM 2495 C C . LEU J 1 22 ? -1.986 -3.300 86.927 1.00 21.54 21 LEU J C 1
ATOM 2496 O O . LEU J 1 22 ? -1.957 -3.875 85.837 1.00 21.49 21 LEU J O 1
ATOM 2501 N N . GLN J 1 23 ? -3.046 -3.321 87.737 1.00 20.67 22 GLN J N 1
ATOM 2502 C CA . GLN J 1 23 ? -4.290 -4.002 87.373 1.00 25.14 22 GLN J CA 1
ATOM 2503 C C . GLN J 1 23 ? -4.826 -3.419 86.071 1.00 24.86 22 GLN J C 1
ATOM 2504 O O . GLN J 1 23 ? -5.338 -4.149 85.218 1.00 30.20 22 GLN J O 1
ATOM 2510 N N . LYS J 1 24 ? -4.709 -2.100 85.931 1.00 21.09 23 LYS J N 1
ATOM 2511 C CA . LYS J 1 24 ? -5.126 -1.405 84.719 1.00 28.24 23 LYS J CA 1
ATOM 2512 C C . LYS J 1 24 ? -4.268 -1.834 83.527 1.00 31.40 23 LYS J C 1
ATOM 2513 O O . LYS J 1 24 ? -4.774 -2.046 82.423 1.00 28.05 23 LYS J O 1
ATOM 2519 N N . ILE J 1 25 ? -2.963 -1.947 83.756 1.00 22.45 24 ILE J N 1
ATOM 2520 C CA . ILE J 1 25 ? -2.040 -2.374 82.707 1.00 26.87 24 ILE J CA 1
ATOM 2521 C C . ILE J 1 25 ? -2.343 -3.798 82.279 1.00 24.54 24 ILE J C 1
ATOM 2522 O O . ILE J 1 25 ? -2.345 -4.103 81.082 1.00 31.82 24 ILE J O 1
ATOM 2527 N N . GLU J 1 26 ? -2.610 -4.668 83.253 1.00 25.18 25 GLU J N 1
ATOM 2528 C CA . GLU J 1 26 ? -2.902 -6.063 82.957 1.00 25.93 25 GLU J CA 1
ATOM 2529 C C . GLU J 1 26 ? -4.163 -6.164 82.099 1.00 37.68 25 GLU J C 1
ATOM 2530 O O . GLU J 1 26 ? -4.316 -7.102 81.317 1.00 31.35 25 GLU J O 1
ATOM 2536 N N . GLN J 1 27 ? -5.063 -5.194 82.251 1.00 35.19 26 GLN J N 1
ATOM 2537 C CA . GLN J 1 27 ? -6.314 -5.173 81.488 1.00 34.10 26 GLN J CA 1
ATOM 2538 C C . GLN J 1 27 ? -6.141 -4.735 80.047 1.00 32.02 26 GLN J C 1
ATOM 2539 O O . GLN J 1 27 ? -6.699 -5.352 79.147 1.00 42.99 26 GLN J O 1
ATOM 2545 N N . ILE J 1 28 ? -5.375 -3.670 79.837 1.00 25.12 27 ILE J N 1
ATOM 2546 C CA . ILE J 1 28 ? -5.031 -3.223 78.498 1.00 37.12 27 ILE J CA 1
ATOM 2547 C C . ILE J 1 28 ? -4.398 -4.356 77.685 1.00 44.49 27 ILE J C 1
ATOM 2548 O O . ILE J 1 28 ? -4.766 -4.583 76.533 1.00 51.95 27 ILE J O 1
ATOM 2553 N N . LEU J 1 29 ? -3.447 -5.063 78.293 1.00 37.98 28 LEU J N 1
ATOM 2554 C CA . LEU J 1 29 ? -2.711 -6.132 77.613 1.00 42.51 28 LEU J CA 1
ATOM 2555 C C . LEU J 1 29 ? -3.590 -7.363 77.354 1.00 41.32 28 LEU J C 1
ATOM 2556 O O . LEU J 1 29 ? -3.437 -8.056 76.352 1.00 48.66 28 LEU J O 1
ATOM 2561 N N . GLN J 1 30 ? -4.520 -7.618 78.264 1.00 45.26 29 GLN J N 1
ATOM 2562 C CA . GLN J 1 30 ? -5.449 -8.733 78.153 1.00 39.77 29 GLN J CA 1
ATOM 2563 C C . GLN J 1 30 ? -6.549 -8.394 77.123 1.00 56.66 29 GLN J C 1
ATOM 2564 O O . GLN J 1 30 ? -7.485 -9.171 76.909 1.00 61.18 29 GLN J O 1
ATOM 2570 N N . GLY J 1 31 ? -6.422 -7.232 76.485 1.00 51.97 30 GLY J N 1
ATOM 2571 C CA . GLY J 1 31 ? -7.390 -6.769 75.501 1.00 49.22 30 GLY J CA 1
ATOM 2572 C C . GLY J 1 31 ? -7.924 -5.379 75.818 1.00 47.57 30 GLY J C 1
ATOM 2573 O O . GLY J 1 31 ? -7.330 -4.362 75.451 1.00 39.15 30 GLY J O 1
#

Secondary structure (DSSP, 8-state):
-HHHHHHHHHHHHHHHHHHHHHHHHHHHH-/-HHHHHHHHHHHHHHHHHHHHHHHHHHHT-/-HHHHHHHHHHHHHHHHHHHHHHHHHHHH-/-HHHHHHHHHHHHHHHHHHHHHHHHHHHH-/-HHHHHHHHHHHHHHHHHHHHHHHHHHHH-/-HHHHHHHHHHHHHHHHHHHHHHHHHHTT-/-HHHHHHHHHHHHHHHHHHHHHHHHHHHH-/-HHHHHHHHHHHHHHHHHHHHHHHHHHHH-/-HHHHHHHHHHHHHHHHHHHHHHHHHHH-/-HHHHHHHHHHHHHHHHHHHHHHHHHHHT-

B-factor: mean 25.12, std 10.52, range [6.04, 68.57]

Foldseek 3Di:
DVVVVVVVVVVVVVVVVVVVVVVVVVVVVD/DVVVVVVVVVVVVVVVVVVVVVVVVVVVVD/DVVVVVVVVVVVVVVVVVVVVVVVCVVVVD/DVVVVVVVVVVVVVVVVVVVVVVVVVVVVD/DVVVVVVVVVVVVVVVVVVVVVVVVVVVVD/DVVVVVVVVVVVVVVVVVVVVVVVVVVVVD/DVVVVVVVVVVVVVVVVVVVVVVVCVVVVD/DVVVVVVVVVVVVVVVVVVVVVVVVVVVVD/DVVVVVVVVVVVVVVVVVVVVVVVVVVVD/DVVVVVVVVVVVVVVVVVVVVVVVVVVVVD

Radius of gyration: 21.74 Å; Cα contacts (8 Å, |Δi|>4): 307; chains: 10; bounding box: 56×31×60 Å

Solvent-accessible surface area: 16135 Å² total; per-residue (Å²): 80,104,41,50,109,7,7,69,107,7,19,115,14,6,72,111,7,24,142,10,8,65,62,8,14,104,49,44,108,96,76,107,43,48,103,8,6,68,104,8,15,105,15,5,73,108,7,25,139,10,10,70,68,8,27,115,34,50,121,81,76,87,42,48,100,1,5,51,109,6,22,80,16,5,56,33,7,25,30,2,5,77,36,7,20,124,52,51,112,100,76,104,42,55,107,9,7,64,115,6,34,129,16,7,46,104,8,12,135,8,10,71,103,8,13,130,36,47,84,103,72,105,37,42,105,7,5,60,105,6,27,121,15,5,61,102,7,19,144,13,8,88,100,7,23,120,55,48,108,94,71,104,37,56,116,8,5,58,112,6,21,124,9,6,85,95,6,23,147,5,9,67,68,8,12,104,47,46,105,100,71,99,41,43,102,3,7,68,95,6,10,66,17,6,41,39,8,12,27,4,10,75,49,8,17,123,61,54,108,100,73,95,41,41,109,6,5,58,119,7,25,121,12,6,90,108,8,32,134,10,11,49,56,11,9,104,58,53,79,97,74,102,42,48,91,5,6,66,101,7,38,145,6,5,54,82,6,10,136,16,8,70,109,6,29,131,70,41,160,79,100,38,55,101,4,6,68,108,6,26,124,13,6,84,101,8,15,137,2,10,81,89,10,30,105,40,54,117,90